Protein AF-A0A8S1AMQ8-F1 (afdb_monomer)

Foldseek 3Di:
DPPVVVCLPPVPDPQVVVCLVCLVVVHADAREDEQFLDDLVSVLVVLVVCVVSVHAHYEYDHDDDDDVVRGPDNDLLSVLLSSCVNPPNRHAYEYEDEQPDDPVSLVSVVSSVVSPHQEYEYQEDQAPVSVVVSVVSCVVVVNPHYYHYDYDDPVCVVVCPPPVNVVSPPPPPDPDDDRPGPPDDD

Radius of gyration: 18.35 Å; Cα contacts (8 Å, |Δi|>4): 242; chains: 1; bounding box: 41×37×54 Å

Sequence (186 aa):
MTKVTELIKDMNVNSLRIARTLAKKGKHVILHISCELMKSNYLKELLGVLQGNKIYNLFLILGENYDSNTSEFESTSQLIKFIKKQTGSYFCIGVAGFPGCSEEKLVHLKEKIESGADYILTQAFFEKNTYKAFADQCERLNIKVPIIPGKIASTIFSTLESERCRFLINSSEKFVGTPEIVTGNV

Mean predicted aligned error: 9.1 Å

Nearest PDB structures (foldseek):
  8eac-assembly1_B  TM=8.586E-01  e=2.342E-10  Thermus thermophilus HB8
  7th5-assembly1_B  TM=8.928E-01  e=1.786E-09  Thermus thermophilus HB8
  6pey-assembly4_A  TM=8.586E-01  e=9.188E-08  Escherichia coli
  6nn5-assembly1_A  TM=6.950E-01  e=1.701E-02  Homo sapiens
  3qfe-assembly1_A  TM=6.196E-01  e=2.123E-01  Coccidioides immitis RS

Secondary structure (DSSP, 8-state):
--HHHHHTTT---HHHHHHHHHHHTT---EEEEESTT--HHHHHHHHHHHHHTT--EEEEE--S---TTT-S-SSHHHHHHHHHHHHTTSSEEEEEE-TT--HHHHHHHHHHHHTT--EEEEPP-S-HHHHHHHHHHHHHTT--S-EEPP---GGGHHHHTSGGGGGGS--SS---S------S--

pLDDT: mean 82.09, std 20.18, range [34.47, 98.62]

Organism: Arctia plantaginis (NCBI:txid874455)

InterPro domains:
  IPR003171 Methylenetetrahydrofolate reductase-like, catalytic domain [PF02219] (15-153)
  IPR029041 FAD-linked oxidoreductase-like [SSF51730] (11-152)

Solvent-accessible surface area (backbone atoms only — not comparable to full-atom values): 10941 Å² total; per-residue (Å²): 130,70,72,70,64,61,63,66,74,69,69,84,42,69,70,55,55,51,46,50,53,40,30,75,71,74,40,91,50,72,48,77,44,53,27,42,66,31,42,69,69,60,49,53,55,50,51,52,51,32,56,78,51,74,50,40,36,36,33,48,40,53,62,90,65,82,46,78,92,52,16,78,3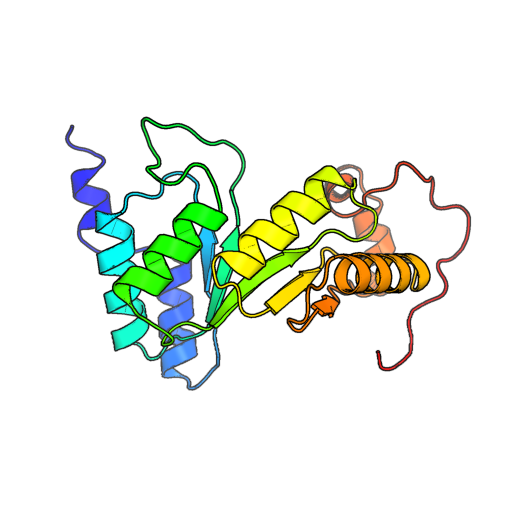0,89,40,50,36,55,46,39,38,49,51,39,72,75,52,53,81,65,58,47,30,29,33,75,37,59,59,80,59,55,71,68,57,50,51,56,44,47,50,28,41,77,36,62,41,55,31,31,40,30,53,53,65,71,55,70,64,43,52,51,53,37,51,55,51,36,48,76,72,68,51,81,56,55,76,45,81,33,74,70,68,75,90,49,45,80,64,42,71,38,84,89,32,44,87,66,48,93,57,96,58,78,87,80,68,85,73,69,73,84,86,64,92,126

Structure (mmCIF, N/CA/C/O backbone):
data_AF-A0A8S1AMQ8-F1
#
_entry.id   AF-A0A8S1AMQ8-F1
#
loop_
_atom_site.group_PDB
_atom_site.id
_atom_site.type_symbol
_atom_site.label_atom_id
_atom_site.label_alt_id
_atom_site.label_comp_id
_atom_site.label_asym_id
_atom_site.label_entity_id
_atom_site.label_seq_id
_atom_site.pdbx_PDB_ins_code
_atom_site.Cartn_x
_atom_site.Cartn_y
_atom_site.Cartn_z
_atom_site.occupancy
_atom_site.B_iso_or_equiv
_atom_site.auth_seq_id
_atom_site.auth_comp_id
_atom_site.auth_asym_id
_atom_site.auth_atom_id
_atom_site.pdbx_PDB_model_num
ATOM 1 N N . MET A 1 1 ? 1.265 23.416 21.725 1.00 41.25 1 MET A N 1
ATOM 2 C CA . MET A 1 1 ? 0.661 22.076 21.922 1.00 41.25 1 MET A CA 1
ATOM 3 C C . MET A 1 1 ? -0.840 22.003 21.606 1.00 41.25 1 MET A C 1
ATOM 5 O O . MET A 1 1 ? -1.387 20.918 21.677 1.00 41.25 1 MET A O 1
ATOM 9 N N . THR A 1 2 ? -1.507 23.093 21.199 1.00 36.78 2 THR A N 1
ATOM 10 C CA . THR A 1 2 ? -2.985 23.150 21.135 1.00 36.78 2 THR A CA 1
ATOM 11 C C . THR A 1 2 ? -3.599 22.837 19.758 1.00 36.78 2 THR A C 1
ATOM 13 O O . THR A 1 2 ? -4.737 22.401 19.696 1.00 36.78 2 THR A O 1
ATOM 16 N N . LYS A 1 3 ? -2.856 22.985 18.646 1.00 36.81 3 LYS A N 1
ATOM 17 C CA . LYS A 1 3 ? -3.399 22.755 17.285 1.00 36.81 3 LYS A CA 1
ATOM 18 C C . LYS A 1 3 ? -3.476 21.280 16.860 1.00 36.81 3 LYS A C 1
ATOM 20 O O . LYS A 1 3 ? -4.331 20.921 16.063 1.00 36.81 3 LYS A O 1
ATOM 25 N N . VAL A 1 4 ? -2.595 20.420 17.378 1.00 39.81 4 VAL A N 1
ATOM 26 C CA . VAL A 1 4 ? -2.545 18.992 16.993 1.00 39.81 4 VAL A CA 1
ATOM 27 C C . VAL A 1 4 ? -3.692 18.205 17.635 1.00 39.81 4 VAL A C 1
ATOM 29 O O . VAL A 1 4 ? -4.254 17.307 17.020 1.00 39.81 4 VAL A O 1
ATOM 32 N N . THR A 1 5 ? -4.093 18.582 18.848 1.00 38.28 5 THR A N 1
ATOM 33 C CA . THR A 1 5 ? -5.15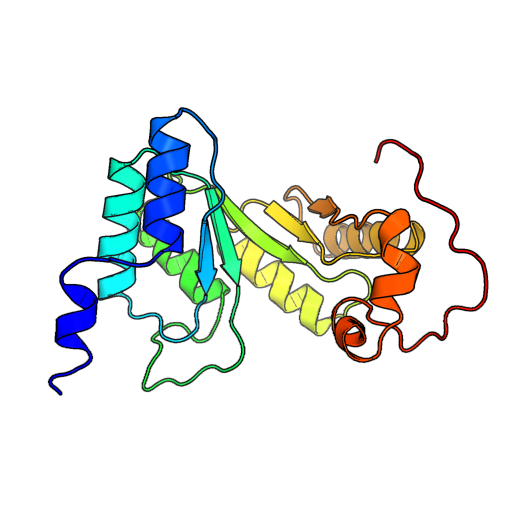2 17.920 19.620 1.00 38.28 5 THR A CA 1
ATOM 34 C C . THR A 1 5 ? -6.566 18.210 19.103 1.00 38.28 5 THR A C 1
ATOM 36 O O . THR A 1 5 ? -7.456 17.392 19.316 1.00 38.28 5 THR A O 1
ATOM 39 N N . GLU A 1 6 ? -6.792 19.320 18.392 1.00 39.06 6 GLU A N 1
ATOM 40 C CA . GLU A 1 6 ? -8.092 19.625 17.766 1.00 39.06 6 GLU A CA 1
ATOM 41 C C . GLU A 1 6 ? -8.317 18.872 16.444 1.00 39.06 6 GLU A C 1
ATOM 43 O O . GLU A 1 6 ? -9.444 18.488 16.146 1.00 39.06 6 GLU A O 1
ATOM 48 N N . LEU A 1 7 ? -7.255 18.561 15.691 1.00 41.25 7 LEU A N 1
ATOM 49 C CA . LEU A 1 7 ? -7.327 17.772 14.447 1.00 41.25 7 LEU A CA 1
ATOM 50 C C . LEU A 1 7 ? -7.785 16.321 14.671 1.00 41.25 7 LEU A C 1
ATOM 52 O O . LEU A 1 7 ? -8.383 15.708 13.786 1.00 41.25 7 LEU A O 1
ATOM 56 N N . ILE A 1 8 ? -7.518 15.780 15.861 1.00 47.91 8 ILE A N 1
ATOM 57 C CA . ILE A 1 8 ? -7.838 14.395 16.230 1.00 47.91 8 ILE A CA 1
ATOM 58 C C . ILE A 1 8 ? -9.341 14.227 16.514 1.00 47.91 8 ILE A C 1
ATOM 60 O O . ILE A 1 8 ? -9.878 13.139 16.335 1.00 47.91 8 ILE A O 1
ATOM 64 N N . LYS A 1 9 ? -10.066 15.296 16.875 1.00 49.62 9 LYS A N 1
ATOM 65 C CA . LYS A 1 9 ? -11.405 15.158 17.468 1.00 49.62 9 LYS A CA 1
ATOM 66 C C . LYS A 1 9 ? -12.540 14.726 16.535 1.00 49.62 9 LYS A C 1
ATOM 68 O O . LYS A 1 9 ? -13.528 14.245 17.067 1.00 49.62 9 LYS A O 1
ATOM 73 N N . ASP A 1 10 ? -12.407 14.802 15.207 1.00 53.09 10 ASP A N 1
ATOM 74 C CA . ASP A 1 10 ? -13.513 14.396 14.312 1.00 53.09 10 ASP A CA 1
ATOM 75 C C . ASP A 1 10 ? -13.129 13.536 13.097 1.00 53.09 10 ASP A C 1
ATOM 77 O O . ASP A 1 10 ? -14.014 13.134 12.333 1.00 53.09 10 ASP A O 1
ATOM 81 N N . MET A 1 11 ? -11.839 13.235 12.867 1.00 71.62 11 MET A N 1
ATOM 82 C CA . MET A 1 11 ? -11.386 12.577 11.622 1.00 71.62 11 MET A CA 1
ATOM 83 C C . MET A 1 11 ? -12.076 13.177 10.372 1.00 71.62 11 MET A C 1
ATOM 85 O O . MET A 1 11 ? -12.478 12.473 9.442 1.00 71.62 11 MET A O 1
ATOM 89 N N . ASN A 1 12 ? -12.282 14.497 10.362 1.00 71.88 12 ASN A N 1
ATOM 90 C CA . ASN A 1 12 ? -13.115 15.176 9.372 1.00 71.88 12 ASN A CA 1
ATOM 91 C C . ASN A 1 12 ? -12.300 15.561 8.132 1.00 71.88 12 ASN A C 1
ATOM 93 O O . ASN A 1 12 ? -12.158 16.730 7.781 1.00 71.88 12 ASN A O 1
ATOM 97 N N . VAL A 1 13 ? -11.721 14.554 7.480 1.00 85.31 13 VAL A N 1
ATOM 98 C CA . VAL A 1 13 ? -10.949 14.728 6.248 1.00 85.31 13 VAL A CA 1
ATOM 99 C C . VAL A 1 13 ? -11.846 14.426 5.051 1.00 85.31 13 VAL A C 1
ATOM 101 O O . VAL A 1 13 ? -12.571 13.426 5.035 1.00 85.31 13 VAL A O 1
ATOM 104 N N . ASN A 1 14 ? -11.784 15.269 4.016 1.00 89.19 14 ASN A N 1
ATOM 105 C CA . ASN A 1 14 ? -12.607 15.127 2.809 1.00 89.19 14 ASN A CA 1
ATOM 106 C C . ASN A 1 14 ? -12.511 13.728 2.185 1.00 89.19 14 ASN A C 1
ATOM 108 O O . ASN A 1 14 ?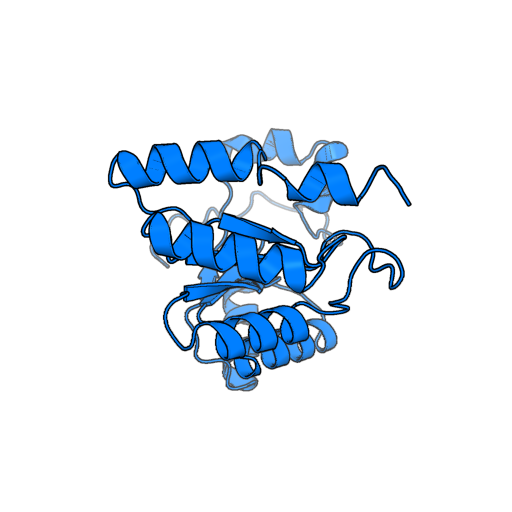 -13.541 13.136 1.862 1.00 89.19 14 ASN A O 1
ATOM 112 N N . SER A 1 15 ? -11.302 13.172 2.086 1.00 90.81 15 SER A N 1
ATOM 113 C CA . SER A 1 15 ? -11.063 11.832 1.541 1.00 90.81 15 SER A CA 1
ATOM 114 C C . SER A 1 15 ? -11.824 10.750 2.311 1.00 90.81 15 SER A C 1
ATOM 116 O O . SER A 1 15 ? -12.471 9.897 1.706 1.00 90.81 15 SER A O 1
ATOM 118 N N . LEU A 1 16 ? -11.838 10.827 3.646 1.00 92.06 16 LEU A N 1
ATOM 119 C CA . LEU A 1 16 ? -12.560 9.876 4.490 1.00 92.06 16 LEU A CA 1
ATOM 120 C C . LEU A 1 16 ? -14.080 10.055 4.381 1.00 92.06 16 LEU A C 1
ATOM 122 O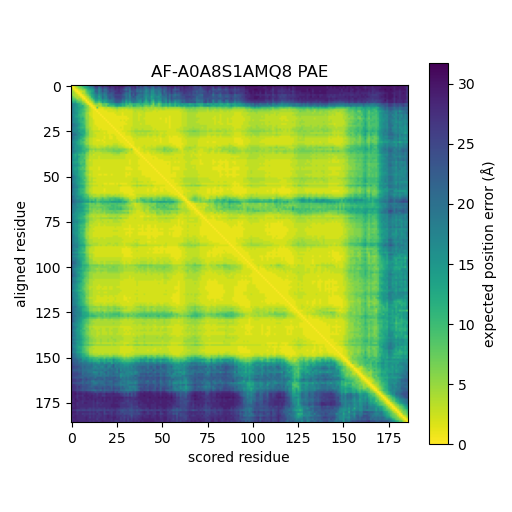 O . LEU A 1 16 ? -14.818 9.071 4.325 1.00 92.06 16 LEU A O 1
ATOM 126 N N . ARG A 1 17 ? -14.566 11.299 4.293 1.00 92.62 17 ARG A N 1
ATOM 127 C CA . ARG A 1 17 ? -15.992 11.595 4.072 1.00 92.62 17 ARG A CA 1
ATOM 128 C C . ARG A 1 17 ? -16.493 11.016 2.746 1.00 92.62 17 ARG A C 1
ATOM 130 O O . ARG A 1 17 ? -17.564 10.401 2.708 1.00 92.62 17 ARG A O 1
ATOM 137 N N . ILE A 1 18 ? -15.717 11.175 1.676 1.00 94.38 18 ILE A N 1
ATOM 138 C CA . ILE A 1 18 ? -16.030 10.612 0.357 1.00 94.38 18 ILE A CA 1
ATOM 139 C C . ILE A 1 18 ? -15.992 9.083 0.420 1.00 94.38 18 ILE A C 1
ATOM 141 O O . ILE A 1 18 ? -16.959 8.441 0.010 1.00 94.38 18 ILE A O 1
ATOM 145 N N . ALA A 1 19 ? -14.943 8.501 1.009 1.00 94.56 19 ALA A N 1
ATOM 146 C CA . ALA A 1 19 ? -14.810 7.054 1.162 1.00 94.56 19 ALA A CA 1
ATOM 147 C C . ALA A 1 19 ? -16.007 6.437 1.902 1.00 94.56 19 ALA A C 1
ATOM 149 O O . ALA A 1 19 ? -16.616 5.490 1.409 1.00 94.56 19 ALA A O 1
ATOM 150 N N . ARG A 1 20 ? -16.423 7.028 3.030 1.00 93.50 20 ARG A N 1
ATOM 151 C CA . ARG A 1 20 ? -17.619 6.606 3.781 1.00 93.50 20 ARG A CA 1
ATOM 152 C C . ARG A 1 20 ? -18.890 6.698 2.937 1.00 93.50 20 ARG A C 1
ATOM 154 O O . ARG A 1 20 ? -19.729 5.804 2.982 1.00 93.50 20 ARG A O 1
ATOM 161 N N . THR A 1 21 ? -19.044 7.769 2.161 1.00 94.69 21 THR A N 1
ATOM 162 C CA . THR A 1 21 ? -20.221 7.966 1.299 1.00 94.69 21 THR A CA 1
ATOM 163 C C . THR A 1 21 ? -20.295 6.906 0.201 1.00 94.69 21 THR A C 1
ATOM 165 O O . THR A 1 21 ? -21.364 6.355 -0.051 1.00 94.69 21 THR A O 1
ATOM 168 N N . LEU A 1 22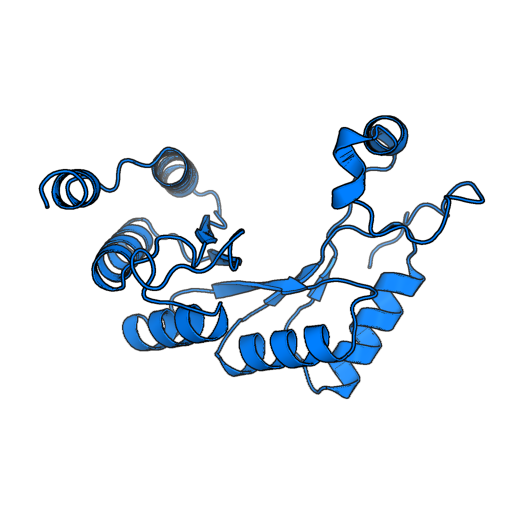 ? -19.166 6.594 -0.436 1.00 96.00 22 LEU A N 1
ATOM 169 C CA . LEU A 1 22 ? -19.078 5.559 -1.467 1.00 96.00 22 LEU A CA 1
ATOM 170 C C . LEU A 1 22 ? -19.307 4.159 -0.882 1.00 96.00 22 LEU A C 1
ATOM 172 O O . LEU A 1 22 ? -20.094 3.395 -1.441 1.00 96.00 22 LEU A O 1
ATOM 176 N N . ALA A 1 23 ? -18.716 3.860 0.276 1.00 95.06 23 ALA A N 1
ATOM 177 C CA . ALA A 1 23 ? -18.918 2.595 0.981 1.00 95.06 23 ALA A CA 1
ATOM 178 C C . ALA A 1 23 ? -20.391 2.385 1.375 1.00 95.06 23 ALA A C 1
ATOM 180 O O . ALA A 1 23 ? -20.952 1.320 1.122 1.00 95.06 23 ALA A O 1
ATOM 181 N N . LYS A 1 24 ? -21.072 3.423 1.888 1.00 94.62 24 LYS A N 1
ATOM 182 C CA . LYS A 1 24 ? -22.522 3.388 2.178 1.00 94.62 24 LYS A CA 1
ATOM 183 C C . LYS A 1 24 ? -23.381 3.120 0.939 1.00 94.62 24 LYS A C 1
ATOM 185 O O . LYS A 1 24 ? -24.459 2.552 1.062 1.00 94.62 24 LYS A O 1
ATOM 190 N N . LYS A 1 25 ? -22.905 3.504 -0.248 1.00 96.62 25 LYS A N 1
ATOM 191 C CA . LYS A 1 25 ? -23.539 3.203 -1.543 1.00 96.62 25 LYS A CA 1
ATOM 192 C C . LYS A 1 25 ? -23.151 1.823 -2.100 1.00 96.62 25 LYS A C 1
ATOM 194 O O . LYS A 1 25 ? -23.417 1.550 -3.268 1.00 96.62 25 LYS A O 1
ATOM 199 N N . GLY A 1 26 ? -22.490 0.978 -1.307 1.00 94.06 26 GLY A N 1
ATOM 200 C CA . GLY A 1 26 ? -22.062 -0.363 -1.706 1.00 94.06 26 GLY A CA 1
ATOM 201 C C . GLY A 1 26 ? -20.900 -0.380 -2.702 1.00 94.06 26 GLY A C 1
ATOM 202 O O . GLY A 1 26 ? -20.716 -1.372 -3.401 1.00 94.06 26 GLY A O 1
ATOM 203 N N . LYS A 1 27 ? -20.133 0.712 -2.826 1.00 95.94 27 LYS A N 1
ATOM 204 C CA . LYS A 1 27 ? -18.948 0.758 -3.694 1.00 95.94 27 LYS A CA 1
ATOM 205 C C . LYS A 1 27 ? -17.706 0.325 -2.921 1.00 95.94 27 LYS A C 1
ATOM 207 O O . LYS A 1 27 ? -17.494 0.764 -1.793 1.00 95.94 27 LYS A O 1
ATOM 212 N N . HIS A 1 28 ? -16.856 -0.481 -3.556 1.00 92.75 28 HIS A N 1
ATOM 213 C CA . HIS A 1 28 ? -15.524 -0.767 -3.034 1.00 92.75 28 HIS A CA 1
ATOM 214 C C . HIS A 1 28 ? -14.649 0.481 -3.152 1.00 92.75 28 HIS A C 1
ATOM 216 O O . HIS A 1 28 ? -14.586 1.109 -4.207 1.00 92.75 28 HIS A O 1
ATOM 222 N N . VAL A 1 29 ? -13.986 0.837 -2.055 1.00 95.31 29 VAL A N 1
ATOM 223 C CA . VAL A 1 29 ? -13.103 2.002 -1.976 1.00 95.31 29 VAL A CA 1
ATOM 224 C C . VAL A 1 29 ? -11.705 1.527 -1.628 1.00 95.31 29 VAL A C 1
ATOM 226 O O . VAL A 1 29 ? -11.552 0.687 -0.741 1.00 95.31 29 VAL A O 1
ATOM 229 N N . ILE A 1 30 ? -10.713 2.089 -2.315 1.00 96.62 30 ILE A N 1
ATOM 230 C CA . ILE A 1 30 ? -9.307 2.023 -1.931 1.00 96.62 30 ILE A CA 1
ATOM 231 C C . ILE A 1 30 ? -8.963 3.374 -1.313 1.00 96.62 30 ILE A C 1
ATOM 233 O O . ILE A 1 30 ? -8.978 4.393 -2.004 1.00 96.62 30 ILE A O 1
ATOM 237 N N . LEU A 1 31 ? -8.717 3.407 -0.004 1.00 96.25 31 LEU A N 1
ATOM 238 C CA . LEU A 1 31 ? -8.330 4.644 0.670 1.00 96.25 31 LEU A CA 1
ATOM 239 C C . LEU A 1 31 ? -6.810 4.790 0.654 1.00 96.25 31 LEU A C 1
ATOM 241 O O . LEU A 1 31 ? -6.090 3.919 1.140 1.00 96.25 31 LEU A O 1
ATOM 245 N N . HIS A 1 32 ? -6.332 5.910 0.120 1.00 94.94 32 HIS A N 1
ATOM 246 C CA . HIS A 1 32 ? -4.911 6.230 0.126 1.00 94.94 32 HIS A CA 1
ATOM 247 C C . HIS A 1 32 ? -4.510 6.791 1.493 1.00 94.94 32 HIS A C 1
ATOM 249 O O . HIS A 1 32 ? -5.177 7.691 2.009 1.00 94.94 32 HIS A O 1
ATOM 255 N N . ILE A 1 33 ? -3.430 6.267 2.070 1.00 93.62 33 ILE A N 1
ATOM 256 C CA . ILE A 1 33 ? -2.885 6.708 3.358 1.00 93.62 33 ILE A CA 1
ATOM 257 C C . ILE A 1 33 ? -1.387 6.971 3.187 1.00 93.62 33 ILE A C 1
ATOM 259 O O . ILE A 1 33 ? -0.648 6.107 2.714 1.00 93.62 33 ILE A O 1
ATOM 263 N N . SER A 1 34 ? -0.956 8.172 3.570 1.00 91.31 34 SER A N 1
ATOM 264 C CA . SER A 1 34 ? 0.455 8.562 3.583 1.00 91.31 34 SER A CA 1
ATOM 265 C C . SER A 1 34 ? 1.100 8.244 4.932 1.00 91.31 34 SER A C 1
ATOM 267 O O . SER A 1 34 ? 0.430 8.309 5.964 1.00 91.31 34 SER A O 1
ATOM 269 N N . CYS A 1 35 ? 2.394 7.918 4.932 1.00 88.25 35 CYS A N 1
ATOM 270 C CA . CYS A 1 35 ? 3.194 7.834 6.159 1.00 88.25 35 CYS A CA 1
ATOM 271 C C . CYS A 1 35 ? 3.512 9.234 6.706 1.00 88.25 35 CYS A C 1
ATOM 273 O O . CYS A 1 35 ? 3.729 9.406 7.902 1.00 88.25 35 CYS A O 1
ATOM 275 N N . GLU A 1 36 ? 3.528 10.242 5.840 1.00 85.81 36 GLU A N 1
ATOM 276 C CA . GLU A 1 36 ? 3.769 11.635 6.195 1.00 85.81 36 GLU A CA 1
ATOM 277 C C . GLU A 1 36 ? 2.715 12.162 7.185 1.00 85.81 36 GLU A C 1
ATOM 279 O O . GLU A 1 36 ? 1.514 11.930 7.028 1.00 85.81 36 GLU A O 1
ATOM 284 N N . LEU A 1 37 ? 3.180 12.851 8.234 1.00 84.56 37 LEU A N 1
ATOM 285 C CA . LEU A 1 37 ? 2.374 13.356 9.360 1.00 84.56 37 LEU A CA 1
ATOM 286 C C . LEU A 1 37 ? 1.562 12.284 10.123 1.00 84.56 37 LEU A C 1
ATOM 288 O O . LEU A 1 37 ? 0.598 12.610 10.822 1.00 84.56 37 LEU A O 1
ATOM 292 N N . MET A 1 38 ? 1.911 10.999 9.997 1.00 89.94 38 MET A N 1
ATOM 293 C CA . MET A 1 38 ? 1.126 9.909 10.574 1.00 89.94 38 MET A CA 1
ATOM 294 C C . MET A 1 38 ? 1.570 9.569 12.002 1.00 89.94 38 MET A C 1
ATOM 296 O O . MET A 1 38 ? 2.672 9.071 12.230 1.00 89.94 38 MET A O 1
ATOM 300 N N . LYS A 1 39 ? 0.672 9.766 12.974 1.00 91.81 39 LYS A N 1
ATOM 301 C CA . LYS A 1 39 ? 0.839 9.299 14.362 1.00 91.81 39 LYS A CA 1
ATOM 302 C C . LYS A 1 39 ? 0.093 7.985 14.588 1.00 91.81 39 LYS A C 1
ATOM 304 O O . LYS A 1 39 ? -1.029 7.811 14.108 1.00 91.81 39 LYS A O 1
ATOM 309 N N . SER A 1 40 ? 0.670 7.076 15.368 1.00 92.94 40 SER A N 1
ATOM 310 C CA . SER A 1 40 ? 0.108 5.747 15.642 1.00 92.94 40 SER A CA 1
ATOM 311 C C . SER A 1 40 ? -1.274 5.794 16.300 1.00 92.94 40 SER A C 1
ATOM 313 O O . SER A 1 40 ? -2.137 4.978 15.976 1.00 92.94 40 SER A O 1
ATOM 315 N N . ASN A 1 41 ? -1.513 6.764 17.185 1.00 92.94 41 ASN A N 1
ATOM 316 C CA . ASN A 1 41 ? -2.800 6.952 17.862 1.00 92.94 41 ASN A CA 1
ATOM 317 C C . ASN A 1 41 ? -3.906 7.310 16.862 1.00 92.94 41 ASN A C 1
ATOM 319 O O . ASN A 1 41 ? -4.944 6.653 16.824 1.00 92.94 41 ASN A O 1
ATOM 323 N N . TYR A 1 42 ? -3.632 8.290 15.997 1.00 91.38 42 TYR A N 1
ATOM 324 C CA . TYR A 1 42 ? -4.546 8.697 14.933 1.00 91.38 42 TYR A CA 1
ATOM 325 C C . TYR A 1 42 ? -4.816 7.544 13.963 1.00 91.38 42 TYR A C 1
ATOM 327 O O . TYR A 1 42 ? -5.961 7.279 13.604 1.00 91.38 42 TYR A O 1
ATOM 335 N N . LEU A 1 43 ? -3.770 6.803 13.582 1.00 94.25 43 LEU A N 1
ATOM 336 C CA . LEU A 1 43 ? -3.914 5.646 12.708 1.00 94.25 43 LEU A CA 1
ATOM 337 C C . LEU A 1 43 ? -4.817 4.571 13.323 1.00 94.25 43 LEU A C 1
ATOM 339 O O . LEU A 1 43 ? -5.666 4.035 12.623 1.00 94.25 43 LEU A O 1
ATOM 343 N N . LYS A 1 44 ? -4.686 4.266 14.619 1.00 95.56 44 LYS A N 1
ATOM 344 C CA . LYS A 1 44 ? -5.569 3.298 15.298 1.00 95.56 44 LYS A CA 1
ATOM 345 C C . LYS A 1 44 ? -7.037 3.716 15.226 1.00 95.56 44 LYS A C 1
ATOM 347 O O . LYS A 1 44 ? -7.883 2.893 14.878 1.00 95.56 44 LYS A O 1
ATOM 352 N N . GLU A 1 45 ? -7.333 4.980 15.516 1.00 93.62 45 GLU A N 1
ATOM 353 C CA . GLU A 1 45 ? -8.696 5.516 15.428 1.00 93.62 45 GLU A CA 1
ATOM 354 C C . GLU A 1 45 ? -9.233 5.459 13.99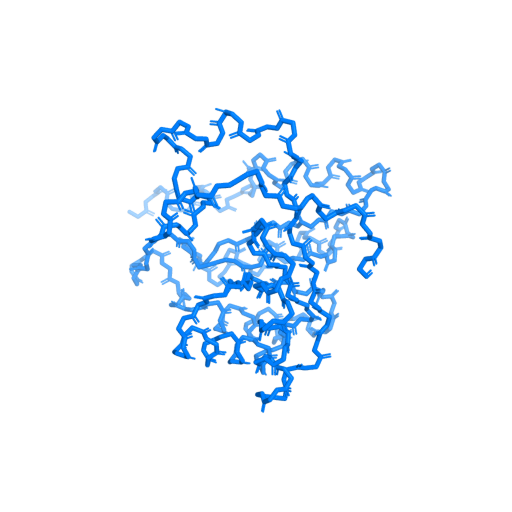2 1.00 93.62 45 GLU A C 1
ATOM 356 O O . GLU A 1 45 ? -10.360 5.007 13.762 1.00 93.62 45 GLU A O 1
ATOM 361 N N . LEU A 1 46 ? -8.398 5.830 13.016 1.00 94.50 46 LEU A N 1
ATOM 362 C CA . LEU A 1 46 ? -8.726 5.745 11.597 1.00 94.50 46 LEU A CA 1
ATOM 363 C C . LEU A 1 46 ? -9.058 4.307 11.186 1.00 94.50 46 LEU A C 1
ATOM 365 O O . LEU A 1 46 ? -10.098 4.079 10.571 1.00 94.50 46 LEU A O 1
ATOM 369 N N . LEU A 1 47 ? -8.226 3.327 11.547 1.00 95.94 47 LEU A N 1
ATOM 370 C CA . LEU A 1 47 ? -8.466 1.916 11.227 1.00 95.94 47 LEU A CA 1
ATOM 371 C C . LEU A 1 47 ? -9.794 1.426 11.822 1.00 95.94 47 LEU A C 1
ATOM 373 O O . LEU A 1 47 ? -10.572 0.790 11.108 1.00 95.94 47 LEU A O 1
ATOM 377 N N . GLY A 1 48 ? -10.102 1.789 13.071 1.00 95.00 48 GLY A N 1
ATOM 378 C CA . GLY A 1 48 ? -11.383 1.460 13.705 1.00 95.00 48 GLY A CA 1
ATOM 379 C C . GLY A 1 48 ? -12.580 2.066 12.966 1.00 95.00 48 GLY A C 1
ATOM 380 O O . GLY A 1 48 ? -13.588 1.397 12.724 1.00 95.00 48 GLY A O 1
ATOM 381 N N . VAL A 1 49 ? -12.452 3.312 12.506 1.00 93.31 49 VAL A N 1
ATOM 382 C CA . VAL A 1 49 ? -13.462 3.950 11.654 1.00 93.31 49 VAL A CA 1
ATOM 383 C C . VAL A 1 49 ? -13.650 3.213 10.331 1.00 93.31 49 VAL A C 1
ATOM 385 O O . VAL A 1 49 ? -14.791 3.032 9.895 1.00 93.31 49 VAL A O 1
ATOM 388 N N . LEU A 1 50 ? -12.566 2.824 9.661 1.00 95.44 50 LEU A N 1
ATOM 389 C CA . LEU A 1 50 ? -12.640 2.129 8.375 1.00 95.44 50 LEU A CA 1
ATOM 390 C C . LEU A 1 50 ? -13.291 0.753 8.534 1.00 95.44 50 LEU A C 1
ATOM 392 O O . LEU A 1 50 ? -14.166 0.403 7.738 1.00 95.44 50 LEU A O 1
ATOM 396 N N . GLN A 1 51 ? -12.958 0.035 9.611 1.00 95.31 51 GLN A N 1
ATOM 397 C CA . GLN A 1 51 ? -13.607 -1.220 9.988 1.00 95.31 51 GLN A CA 1
ATOM 398 C C . GLN A 1 51 ? -15.115 -1.036 10.196 1.00 95.31 51 GLN A C 1
ATOM 400 O O . GLN A 1 51 ? -15.918 -1.718 9.555 1.00 95.31 51 GLN A O 1
ATOM 405 N N . GLY A 1 52 ? -15.518 -0.043 10.995 1.00 93.88 52 GLY A N 1
ATOM 406 C CA . GLY A 1 52 ? -16.932 0.268 11.239 1.00 93.88 52 GLY A CA 1
ATOM 407 C C . GLY A 1 52 ? -17.716 0.678 9.983 1.00 93.88 52 GLY A C 1
ATOM 408 O O . GLY A 1 52 ? -18.935 0.528 9.938 1.00 93.88 52 GLY A O 1
ATOM 409 N N . ASN A 1 53 ? -17.030 1.158 8.940 1.00 93.50 53 ASN A N 1
ATOM 410 C CA . ASN A 1 53 ? -17.632 1.530 7.656 1.00 93.50 53 ASN A CA 1
ATOM 411 C C . ASN A 1 53 ? -17.452 0.466 6.561 1.00 93.50 53 ASN A C 1
ATOM 413 O O . ASN A 1 53 ? -17.782 0.747 5.409 1.00 93.50 53 ASN A O 1
ATOM 417 N N . LYS A 1 54 ? -16.961 -0.740 6.893 1.00 95.50 54 LYS A N 1
ATOM 418 C CA . LYS A 1 54 ? -16.745 -1.834 5.927 1.00 95.50 54 LYS A CA 1
ATOM 419 C C . LYS A 1 54 ? -15.848 -1.417 4.751 1.00 95.50 54 LYS A C 1
ATOM 421 O O . LYS A 1 54 ? -16.102 -1.755 3.598 1.00 95.50 54 LYS A O 1
ATOM 426 N N . ILE A 1 55 ? -14.806 -0.639 5.041 1.00 96.44 55 ILE A N 1
ATOM 427 C CA . ILE A 1 55 ? -13.756 -0.292 4.079 1.00 96.44 55 ILE A CA 1
ATOM 428 C C . ILE A 1 55 ? -12.571 -1.209 4.360 1.00 96.44 55 ILE A C 1
ATOM 430 O O . ILE A 1 55 ? -12.057 -1.215 5.474 1.00 96.44 55 ILE A O 1
ATOM 434 N N . TYR A 1 56 ? -12.157 -1.980 3.354 1.00 96.00 56 TYR A N 1
ATOM 435 C CA . TYR A 1 56 ? -11.155 -3.043 3.506 1.00 96.00 56 TYR A CA 1
ATOM 436 C C . TYR A 1 56 ? -9.873 -2.786 2.713 1.00 96.00 56 TYR A C 1
ATOM 438 O O . TYR A 1 56 ? -8.850 -3.388 3.015 1.00 96.00 56 TYR A O 1
ATOM 446 N N . ASN A 1 57 ? -9.906 -1.916 1.698 1.00 97.94 57 ASN A N 1
ATOM 447 C CA . ASN A 1 57 ? -8.767 -1.730 0.804 1.00 97.94 57 ASN A CA 1
ATOM 448 C C . ASN A 1 57 ? -8.031 -0.433 1.129 1.00 97.94 57 ASN A C 1
ATOM 450 O O . ASN A 1 57 ? -8.624 0.651 1.136 1.00 97.94 57 ASN A O 1
ATOM 454 N N . LEU A 1 58 ? -6.731 -0.557 1.359 1.00 97.94 58 LEU A N 1
ATOM 455 C CA . LEU A 1 58 ? -5.820 0.549 1.608 1.00 97.94 58 LEU A CA 1
ATOM 456 C C . LEU A 1 58 ? -4.787 0.617 0.487 1.00 97.94 58 LEU A C 1
ATOM 458 O O . LEU A 1 58 ? -4.403 -0.408 -0.076 1.00 97.94 58 LEU A O 1
ATOM 462 N N . PHE A 1 59 ? -4.312 1.820 0.199 1.00 97.75 59 PHE A N 1
ATOM 463 C CA . PHE A 1 59 ? -3.140 2.035 -0.639 1.00 97.75 59 PHE A CA 1
ATOM 464 C C . PHE A 1 59 ? -2.154 2.921 0.110 1.00 97.75 59 PHE A C 1
ATOM 466 O O . PHE A 1 59 ? -2.460 4.075 0.417 1.00 97.75 59 PHE A O 1
ATOM 473 N N . LEU A 1 60 ? -1.000 2.364 0.467 1.00 96.88 60 LEU A N 1
ATOM 474 C CA . LEU A 1 60 ? -0.045 3.036 1.338 1.00 96.88 60 LEU A CA 1
ATOM 475 C C . LEU A 1 60 ? 1.083 3.656 0.523 1.00 96.88 60 LEU A C 1
ATOM 477 O O . LEU A 1 60 ? 1.725 2.996 -0.299 1.00 96.88 60 LEU A O 1
ATOM 481 N N . ILE A 1 61 ? 1.342 4.930 0.793 1.00 92.56 61 ILE A N 1
ATOM 482 C CA . ILE A 1 61 ? 2.410 5.712 0.172 1.00 92.56 61 ILE A CA 1
ATOM 483 C C . ILE A 1 61 ? 3.280 6.346 1.255 1.00 92.56 61 ILE A C 1
ATOM 485 O O . ILE A 1 61 ? 2.856 6.495 2.399 1.00 92.56 61 ILE A O 1
ATOM 489 N N . LEU A 1 62 ? 4.520 6.690 0.911 1.00 86.94 62 LEU A N 1
ATOM 490 C CA . LEU A 1 62 ? 5.435 7.329 1.857 1.00 86.94 62 LEU A CA 1
ATOM 491 C C . LEU A 1 62 ? 5.023 8.783 2.146 1.00 86.94 62 LEU A C 1
ATOM 493 O O . LEU A 1 62 ? 4.957 9.169 3.307 1.00 86.94 62 LEU A O 1
ATOM 497 N N . GLY A 1 63 ? 4.680 9.535 1.099 1.00 82.62 63 GLY A N 1
ATOM 498 C CA . GLY A 1 63 ? 4.560 10.995 1.146 1.00 82.62 63 GLY A CA 1
ATOM 499 C C . GLY A 1 63 ? 5.792 11.659 0.537 1.00 82.62 63 GLY A C 1
ATOM 500 O O . GLY A 1 63 ? 6.583 10.976 -0.121 1.00 82.62 63 GLY A O 1
ATOM 501 N N . GLU A 1 64 ? 5.932 12.969 0.720 1.00 75.56 64 GLU A N 1
ATOM 502 C CA . GLU A 1 64 ? 7.056 13.726 0.157 1.00 75.56 64 GLU A CA 1
ATOM 503 C C . GLU A 1 64 ? 8.280 13.685 1.069 1.00 75.56 64 GLU A C 1
ATOM 505 O O . GLU A 1 64 ? 9.360 13.308 0.616 1.00 75.56 64 GLU A O 1
ATOM 510 N N . ASN A 1 65 ? 8.115 14.023 2.352 1.00 75.31 65 ASN A N 1
ATOM 511 C CA . ASN A 1 65 ? 9.224 14.085 3.301 1.00 75.31 65 ASN A CA 1
ATOM 512 C C . ASN A 1 65 ? 8.874 13.412 4.632 1.00 75.31 65 ASN A C 1
ATOM 514 O O . ASN A 1 65 ? 7.801 13.620 5.198 1.00 75.31 65 ASN A O 1
ATOM 518 N N . TYR A 1 66 ? 9.810 12.622 5.160 1.00 81.38 66 TYR A N 1
ATOM 519 C CA . TYR A 1 66 ? 9.723 12.132 6.530 1.00 81.38 66 TYR A CA 1
ATOM 520 C C . TYR A 1 66 ? 10.278 13.180 7.497 1.00 81.38 66 TYR A C 1
ATOM 522 O O . TYR A 1 66 ? 11.402 13.653 7.347 1.00 81.38 66 TYR A O 1
ATOM 530 N N . ASP A 1 67 ? 9.489 13.497 8.518 1.00 83.38 67 ASP A N 1
ATOM 531 C CA . ASP A 1 67 ? 9.904 14.290 9.667 1.00 83.38 67 ASP A CA 1
ATOM 532 C C . ASP A 1 67 ? 9.475 13.556 10.941 1.00 83.38 67 ASP A C 1
ATOM 534 O O . ASP A 1 67 ? 8.287 13.332 11.186 1.00 83.38 67 ASP A O 1
ATOM 538 N N . SER A 1 68 ? 10.454 13.184 11.765 1.00 85.19 68 SER A N 1
ATOM 539 C CA . SER A 1 68 ? 10.248 12.424 13.002 1.00 85.19 68 SER A CA 1
ATOM 540 C C . SER A 1 68 ? 9.444 13.191 14.057 1.00 85.19 68 SER A C 1
ATOM 542 O O . SER A 1 68 ? 8.829 12.590 14.942 1.00 85.19 68 SER A O 1
ATOM 544 N N . ASN A 1 69 ? 9.375 14.522 13.961 1.00 84.62 69 ASN A N 1
ATOM 545 C CA . ASN A 1 69 ? 8.543 15.321 14.859 1.00 84.62 69 ASN A CA 1
ATOM 546 C C . ASN A 1 69 ? 7.056 15.127 14.554 1.00 84.62 69 ASN A C 1
ATOM 548 O O . ASN A 1 69 ? 6.208 15.141 15.455 1.00 84.62 69 ASN A O 1
ATOM 552 N N . THR A 1 70 ? 6.721 14.899 13.287 1.00 81.81 70 THR A N 1
ATOM 553 C CA . THR A 1 70 ? 5.343 14.892 12.795 1.00 81.81 70 THR A CA 1
ATOM 554 C C . THR A 1 70 ? 4.839 13.501 12.427 1.00 81.81 70 THR A C 1
ATOM 556 O O . THR A 1 70 ? 3.645 13.250 12.582 1.00 81.81 70 THR A O 1
ATOM 559 N N . SER A 1 71 ? 5.717 12.562 12.079 1.00 87.75 71 SER A N 1
ATOM 560 C CA . SER A 1 71 ? 5.380 11.164 11.797 1.00 87.75 71 SER A CA 1
ATOM 561 C C . SER A 1 71 ? 6.123 10.189 12.710 1.00 87.75 71 SER A C 1
ATOM 563 O O . SER A 1 71 ? 7.256 10.428 13.107 1.00 87.75 71 SER A O 1
ATOM 565 N N . GLU A 1 72 ? 5.461 9.088 13.058 1.00 92.69 72 GLU A N 1
ATOM 566 C CA . GLU A 1 72 ? 6.054 7.942 13.768 1.00 92.69 72 GLU A CA 1
ATOM 567 C C . GLU A 1 72 ? 6.426 6.791 12.820 1.00 92.69 72 GLU A C 1
ATOM 569 O O . GLU A 1 72 ? 6.895 5.747 13.271 1.00 92.69 72 GLU A O 1
ATOM 574 N N . PHE A 1 73 ? 6.197 6.961 11.516 1.00 93.19 73 PHE A N 1
ATOM 575 C CA . PHE A 1 73 ? 6.454 5.950 10.497 1.00 93.19 73 PHE A CA 1
ATOM 576 C C . PHE A 1 73 ? 7.406 6.515 9.442 1.00 93.19 73 PHE A C 1
ATOM 578 O O . PHE A 1 73 ? 6.998 7.274 8.565 1.00 93.19 73 PHE A O 1
ATOM 585 N N . GLU A 1 74 ?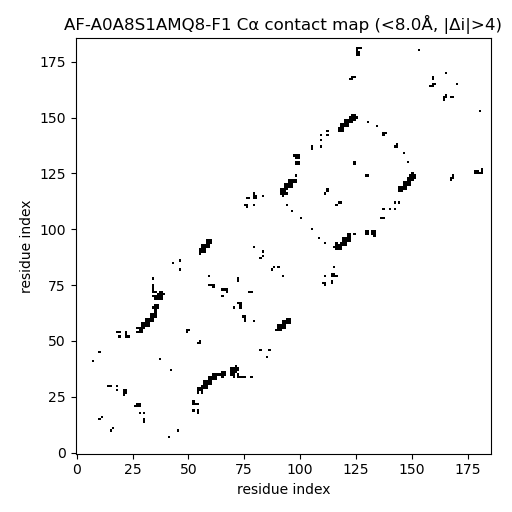 8.672 6.114 9.519 1.00 91.31 74 GLU A N 1
ATOM 586 C CA . GLU A 1 74 ? 9.731 6.510 8.579 1.00 91.31 74 GLU A CA 1
ATOM 587 C C . GLU A 1 74 ? 9.586 5.825 7.220 1.00 91.31 74 GLU A C 1
ATOM 589 O O . GLU A 1 74 ? 10.015 6.345 6.194 1.00 91.31 74 GLU A O 1
ATOM 594 N N . SER A 1 75 ? 8.956 4.651 7.193 1.00 93.00 75 SER A N 1
ATOM 595 C CA . SER A 1 75 ? 8.765 3.890 5.966 1.00 93.00 75 SER A CA 1
ATOM 596 C C . SER A 1 75 ? 7.376 3.279 5.865 1.00 93.00 75 SER A C 1
ATOM 598 O O . SER A 1 75 ? 6.723 2.944 6.858 1.00 93.00 75 SER A O 1
ATOM 600 N N . THR A 1 76 ? 6.948 3.035 4.625 1.00 94.56 76 THR A N 1
ATOM 601 C CA . THR A 1 76 ? 5.709 2.297 4.351 1.00 94.56 76 THR A CA 1
ATOM 602 C C . THR A 1 76 ? 5.744 0.898 4.973 1.00 94.56 76 THR A C 1
ATOM 604 O O . THR A 1 76 ? 4.725 0.432 5.466 1.00 94.56 76 THR A O 1
ATOM 607 N N . SER A 1 77 ? 6.912 0.250 5.035 1.00 96.75 77 SER A N 1
ATOM 608 C CA . SER A 1 77 ? 7.097 -1.056 5.682 1.00 96.75 77 SER A CA 1
ATOM 609 C C . SER A 1 77 ? 6.739 -1.023 7.175 1.00 96.75 77 SER A C 1
ATOM 611 O O . SER A 1 77 ? 6.044 -1.917 7.662 1.00 96.75 77 SER A O 1
ATOM 613 N N . GLN A 1 78 ? 7.141 0.027 7.905 1.00 96.38 78 GLN A N 1
ATOM 614 C CA . GLN A 1 78 ? 6.754 0.213 9.312 1.00 96.38 78 GLN A CA 1
ATOM 615 C C . GLN A 1 78 ? 5.239 0.415 9.459 1.00 96.38 78 GLN A C 1
ATOM 617 O O . GLN A 1 78 ? 4.618 -0.196 10.334 1.00 96.38 78 GLN A O 1
ATOM 622 N N . LEU A 1 79 ? 4.638 1.215 8.574 1.00 96.75 79 LEU A N 1
ATOM 623 C CA . LEU A 1 79 ? 3.196 1.462 8.562 1.00 96.75 79 LEU A CA 1
ATOM 624 C C . LEU A 1 79 ? 2.395 0.170 8.310 1.00 96.75 79 LEU A C 1
ATOM 626 O O . LEU A 1 79 ? 1.442 -0.116 9.036 1.00 96.75 79 LEU A O 1
ATOM 630 N N . ILE A 1 80 ? 2.813 -0.649 7.337 1.00 98.25 80 ILE A N 1
ATOM 631 C CA . ILE A 1 80 ? 2.190 -1.948 7.028 1.00 98.25 80 ILE A CA 1
ATOM 632 C C . ILE A 1 80 ? 2.247 -2.867 8.251 1.00 98.25 80 ILE A C 1
ATOM 634 O O . ILE A 1 80 ? 1.209 -3.378 8.681 1.00 98.25 80 ILE A O 1
ATOM 638 N N . LYS A 1 81 ? 3.436 -3.039 8.849 1.00 98.12 81 LYS A N 1
ATOM 639 C CA . LYS A 1 81 ? 3.626 -3.888 10.040 1.00 98.12 81 LYS A CA 1
ATOM 640 C C . LYS A 1 81 ? 2.717 -3.452 11.181 1.00 98.12 81 LYS A C 1
ATOM 642 O O . LYS A 1 81 ? 2.115 -4.293 11.848 1.00 98.12 81 LYS A O 1
ATOM 647 N N . PHE A 1 82 ? 2.586 -2.145 11.395 1.00 97.94 82 PHE A N 1
ATOM 648 C CA . PHE A 1 82 ? 1.696 -1.612 12.415 1.00 97.94 82 PHE A CA 1
ATOM 649 C C . PHE A 1 82 ? 0.229 -1.948 12.129 1.00 97.94 82 PHE A C 1
ATOM 651 O O . PHE A 1 82 ? -0.446 -2.476 13.012 1.00 97.94 82 PHE A O 1
ATOM 658 N N . ILE A 1 83 ? -0.256 -1.711 10.906 1.00 98.06 83 ILE A N 1
ATOM 659 C CA . ILE A 1 83 ? -1.644 -2.014 10.520 1.00 98.06 83 ILE A CA 1
ATOM 660 C C . ILE A 1 83 ? -1.934 -3.510 10.688 1.00 98.06 83 ILE A C 1
ATOM 662 O O . ILE A 1 83 ? -2.909 -3.866 11.356 1.00 98.06 83 ILE A O 1
ATOM 666 N N . LYS A 1 84 ? -1.074 -4.390 10.158 1.00 97.81 84 LYS A N 1
ATOM 667 C CA . LYS A 1 84 ? -1.238 -5.848 10.284 1.00 97.81 84 LYS A CA 1
ATOM 668 C C . LYS A 1 84 ? -1.187 -6.300 11.748 1.00 97.81 84 LYS A C 1
ATOM 670 O O . LYS A 1 84 ? -2.001 -7.124 12.151 1.00 97.81 84 LYS A O 1
ATOM 675 N N . LYS A 1 85 ? -0.326 -5.707 12.587 1.00 97.88 85 LYS A N 1
ATOM 676 C CA . LYS A 1 85 ? -0.297 -5.984 14.037 1.00 97.88 85 LYS A CA 1
ATOM 677 C C . LYS A 1 85 ? -1.596 -5.582 14.742 1.00 97.88 85 LYS A C 1
ATOM 679 O O . LYS A 1 85 ? -2.020 -6.279 15.656 1.00 97.88 85 LYS A O 1
ATOM 684 N N . GLN A 1 86 ? -2.205 -4.458 14.363 1.00 96.94 86 GLN A N 1
ATOM 685 C CA . GLN A 1 86 ? -3.439 -3.975 14.995 1.00 96.94 86 GLN A CA 1
ATOM 686 C C . GLN A 1 86 ? -4.694 -4.709 14.506 1.00 96.94 86 GLN A C 1
ATOM 688 O O . GLN A 1 86 ? -5.663 -4.816 15.251 1.00 96.94 86 GLN A O 1
ATOM 693 N N . THR A 1 87 ? -4.709 -5.173 13.254 1.00 97.38 87 THR A N 1
ATOM 694 C CA . THR A 1 87 ? -5.962 -5.545 12.564 1.00 97.38 87 THR A CA 1
ATOM 695 C C . THR A 1 87 ? -5.924 -6.907 11.873 1.00 97.38 87 THR A C 1
ATOM 697 O O . THR A 1 87 ? -6.919 -7.328 11.280 1.00 97.38 87 THR A O 1
ATOM 700 N N . GLY A 1 88 ? -4.798 -7.619 11.958 1.00 96.75 88 GLY A N 1
ATOM 701 C CA . GLY A 1 88 ? -4.603 -8.912 11.314 1.00 96.75 88 GLY A CA 1
ATOM 702 C C . GLY A 1 88 ? -4.739 -8.814 9.796 1.00 96.75 88 GLY A C 1
ATOM 703 O O . GLY A 1 88 ? -4.148 -7.945 9.154 1.00 96.75 88 GLY A O 1
ATOM 704 N N . SER A 1 89 ? -5.535 -9.712 9.220 1.00 95.50 89 SER A N 1
ATOM 705 C CA . SER A 1 89 ? -5.799 -9.802 7.781 1.00 95.50 89 SER A CA 1
ATOM 706 C C . SER A 1 89 ? -7.003 -8.978 7.311 1.00 95.50 89 SER A C 1
ATOM 708 O O . SER A 1 89 ? -7.406 -9.112 6.160 1.00 95.50 89 SER A O 1
ATOM 710 N N . TYR A 1 90 ? -7.592 -8.130 8.167 1.00 97.69 90 TYR A N 1
ATOM 711 C CA . TYR A 1 90 ? -8.805 -7.383 7.812 1.00 97.69 90 TYR A CA 1
ATOM 712 C C . TYR A 1 90 ? -8.607 -6.465 6.596 1.00 97.69 90 TYR A C 1
ATOM 714 O O . TYR A 1 90 ? -9.488 -6.375 5.739 1.00 97.69 90 TYR A O 1
ATOM 722 N N . PHE A 1 91 ? -7.469 -5.765 6.530 1.00 98.25 91 PHE A N 1
ATOM 723 C CA . PHE A 1 91 ? -7.163 -4.855 5.429 1.00 98.25 91 PHE A CA 1
ATOM 724 C C . PHE A 1 91 ? -6.344 -5.539 4.332 1.00 98.25 91 PHE A C 1
ATOM 726 O O . PHE A 1 91 ? -5.303 -6.143 4.611 1.00 98.25 91 PHE A O 1
ATOM 733 N N . CYS A 1 92 ? -6.794 -5.346 3.090 1.00 98.25 92 CYS A N 1
ATOM 734 C CA . CYS A 1 92 ? -6.040 -5.586 1.865 1.00 98.25 92 CYS A CA 1
ATOM 735 C C . CYS A 1 92 ? -5.210 -4.336 1.542 1.00 98.25 92 CYS A C 1
ATOM 737 O O 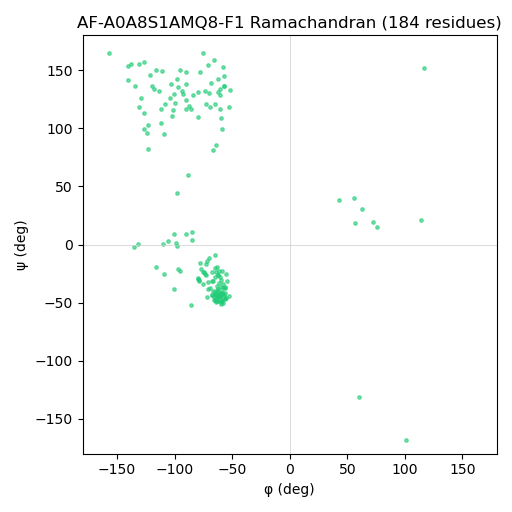. CYS A 1 92 ? -5.758 -3.251 1.323 1.00 98.25 92 CYS A O 1
ATOM 739 N N . ILE A 1 93 ? -3.888 -4.471 1.558 1.00 98.62 93 ILE A N 1
ATOM 740 C CA . ILE A 1 93 ? -2.937 -3.363 1.521 1.00 98.62 93 ILE A CA 1
ATOM 741 C C . ILE A 1 93 ? -2.185 -3.356 0.193 1.00 98.62 93 ILE A C 1
ATOM 743 O O . ILE A 1 93 ? -1.411 -4.261 -0.099 1.00 98.62 93 ILE A O 1
ATOM 747 N N . GLY A 1 94 ? -2.363 -2.296 -0.587 1.00 98.25 94 GLY A N 1
ATOM 748 C CA . GLY A 1 94 ? -1.591 -2.042 -1.797 1.00 98.25 94 GLY A CA 1
ATOM 749 C C . GLY A 1 94 ? -0.407 -1.120 -1.557 1.00 98.25 94 GLY A C 1
ATOM 750 O O . GLY A 1 94 ? -0.478 -0.216 -0.721 1.00 98.25 94 GLY A O 1
ATOM 751 N N . VAL A 1 95 ? 0.652 -1.303 -2.342 1.00 97.81 95 VAL A N 1
ATOM 752 C CA . VAL A 1 95 ? 1.812 -0.400 -2.387 1.00 97.81 95 VAL A CA 1
ATOM 753 C C . VAL A 1 95 ? 2.176 -0.016 -3.817 1.00 97.81 95 VAL A C 1
ATOM 755 O O . VAL A 1 95 ? 1.881 -0.739 -4.768 1.00 97.81 95 VAL A O 1
ATOM 758 N N . ALA A 1 96 ? 2.831 1.133 -3.975 1.00 94.62 96 ALA A N 1
ATOM 759 C CA . ALA A 1 96 ? 3.302 1.594 -5.276 1.00 94.62 96 ALA A CA 1
ATOM 760 C C . ALA A 1 96 ? 4.522 0.792 -5.765 1.00 94.62 96 ALA A C 1
ATOM 762 O O . ALA A 1 96 ? 5.501 0.629 -5.030 1.00 94.62 96 ALA A O 1
ATOM 763 N N . GLY A 1 97 ? 4.474 0.356 -7.024 1.00 94.25 97 GLY A N 1
ATOM 764 C CA . GLY A 1 97 ? 5.607 -0.176 -7.784 1.00 94.25 97 GLY A CA 1
ATOM 765 C C . GLY A 1 97 ? 6.002 0.777 -8.911 1.00 94.25 97 GLY A C 1
ATOM 766 O O . GLY A 1 97 ? 5.159 1.482 -9.456 1.00 94.25 97 GLY A O 1
ATOM 767 N N . PHE A 1 98 ? 7.277 0.809 -9.285 1.00 92.62 98 PHE A N 1
ATOM 768 C CA . PHE A 1 98 ? 7.783 1.739 -10.297 1.00 92.62 98 PHE A CA 1
ATOM 769 C C . PHE A 1 98 ? 8.517 0.955 -11.386 1.00 92.62 98 PHE A C 1
ATOM 771 O O . PHE A 1 98 ? 9.668 0.583 -11.173 1.00 92.62 98 PHE A O 1
ATOM 778 N N . PRO A 1 99 ? 7.882 0.679 -12.535 1.00 92.00 99 PRO A N 1
ATOM 779 C CA . PRO A 1 99 ? 8.565 0.052 -13.657 1.00 92.00 99 PRO A CA 1
ATOM 780 C C . PRO A 1 99 ? 9.788 0.879 -14.088 1.00 92.00 99 PRO A C 1
ATOM 782 O O . PRO A 1 99 ? 9.718 2.107 -14.126 1.00 92.00 99 PRO A O 1
ATOM 785 N N . GLY A 1 100 ? 10.916 0.216 -14.364 1.00 87.00 100 GLY A N 1
ATOM 786 C CA . GLY A 1 100 ? 12.185 0.882 -14.702 1.00 87.00 100 GLY A CA 1
ATOM 787 C C . GLY A 1 100 ? 12.935 1.506 -13.515 1.00 87.00 100 GLY A C 1
ATOM 788 O O . GLY A 1 100 ? 13.812 2.343 -13.715 1.00 87.00 100 GLY A O 1
ATOM 789 N N . CYS A 1 101 ? 12.590 1.153 -12.272 1.00 88.12 101 CYS A N 1
ATOM 790 C CA . CYS A 1 101 ? 13.307 1.640 -11.097 1.00 88.12 101 CYS A CA 1
ATOM 791 C C . CYS A 1 101 ? 14.672 0.956 -10.893 1.00 88.12 101 CYS A C 1
ATOM 793 O O . CYS A 1 101 ? 14.967 -0.085 -11.477 1.00 88.12 101 CYS A O 1
ATOM 795 N N . SER A 1 102 ? 15.509 1.560 -10.043 1.00 92.06 102 SER A N 1
ATOM 796 C CA . SER A 1 102 ? 16.778 0.969 -9.615 1.00 92.06 102 SER A CA 1
ATOM 797 C C . SER A 1 102 ? 16.564 -0.299 -8.784 1.00 92.06 102 SER A C 1
ATOM 799 O O . SER A 1 102 ? 15.521 -0.476 -8.149 1.00 92.06 102 SER A O 1
ATOM 801 N N . GLU A 1 103 ? 17.589 -1.152 -8.715 1.00 90.88 103 GLU A N 1
ATOM 802 C CA . GLU A 1 103 ? 17.570 -2.358 -7.874 1.00 90.88 103 GLU A CA 1
ATOM 803 C C . GLU A 1 103 ? 17.292 -2.039 -6.400 1.00 90.88 103 GLU A C 1
ATOM 805 O O . GLU A 1 103 ? 16.511 -2.732 -5.756 1.00 90.88 103 GLU A O 1
ATOM 810 N N . GLU A 1 104 ? 17.828 -0.932 -5.883 1.00 92.62 104 GLU A N 1
ATOM 811 C CA . GLU A 1 104 ? 17.548 -0.453 -4.524 1.00 92.62 104 GLU A CA 1
ATOM 812 C C . GLU A 1 104 ? 16.043 -0.232 -4.284 1.00 92.62 104 GLU A C 1
ATOM 814 O O . GLU A 1 104 ? 15.483 -0.660 -3.273 1.00 92.62 104 GLU A O 1
ATOM 819 N N . LYS A 1 105 ? 15.337 0.374 -5.248 1.00 92.19 105 LYS A N 1
ATOM 820 C CA . LYS A 1 105 ? 13.883 0.571 -5.150 1.00 92.19 105 LYS A CA 1
ATOM 821 C C . LYS A 1 105 ? 13.120 -0.754 -5.205 1.00 92.19 105 LYS A C 1
ATOM 823 O O . LYS A 1 105 ? 12.066 -0.854 -4.573 1.00 92.19 105 LYS A O 1
ATOM 828 N N . LEU A 1 106 ? 13.628 -1.759 -5.922 1.00 94.69 106 LEU A N 1
ATOM 829 C CA . LEU A 1 106 ? 13.059 -3.110 -5.924 1.00 94.69 106 LEU A CA 1
ATOM 830 C C . LEU A 1 106 ? 13.267 -3.825 -4.584 1.00 94.69 106 LEU A C 1
ATOM 832 O O . LEU A 1 106 ? 12.353 -4.504 -4.118 1.00 94.69 106 LEU A O 1
ATOM 836 N N . VAL A 1 107 ? 14.418 -3.638 -3.933 1.00 94.81 107 VAL A N 1
ATOM 837 C CA . VAL A 1 107 ? 14.671 -4.166 -2.581 1.00 94.81 107 VAL A CA 1
ATOM 838 C C . VAL A 1 107 ? 13.686 -3.557 -1.583 1.00 94.81 107 VAL A C 1
ATOM 840 O O . VAL A 1 107 ? 12.979 -4.294 -0.899 1.00 94.81 107 VAL A O 1
ATOM 843 N N . HIS A 1 108 ? 13.514 -2.233 -1.582 1.00 94.62 108 HIS A N 1
ATOM 844 C CA . HIS A 1 108 ? 12.507 -1.586 -0.731 1.00 94.62 108 HIS A CA 1
ATOM 845 C C . HIS A 1 108 ? 11.072 -2.025 -1.058 1.00 94.62 108 HIS A C 1
ATOM 847 O O . HIS A 1 108 ? 10.215 -2.084 -0.175 1.00 94.62 108 HIS A O 1
ATOM 853 N N . LEU A 1 109 ? 10.766 -2.322 -2.325 1.00 96.81 109 LEU A N 1
ATOM 854 C CA . LEU A 1 109 ? 9.473 -2.891 -2.697 1.00 96.81 109 LEU A CA 1
ATOM 855 C C . LEU A 1 109 ? 9.291 -4.280 -2.077 1.00 96.81 109 LEU A C 1
ATOM 857 O O . LEU A 1 109 ? 8.251 -4.532 -1.472 1.00 96.81 109 LEU A O 1
ATOM 861 N N . LYS A 1 110 ? 10.305 -5.147 -2.168 1.00 97.50 110 LYS A N 1
ATOM 862 C CA . LYS A 1 110 ? 10.300 -6.473 -1.540 1.00 97.50 110 LYS A CA 1
ATOM 863 C C . LYS A 1 110 ? 10.061 -6.381 -0.034 1.00 97.50 110 LYS A C 1
ATOM 865 O O . LYS A 1 110 ? 9.183 -7.074 0.470 1.00 97.50 110 LYS A O 1
ATOM 870 N N . GLU A 1 111 ? 10.742 -5.475 0.661 1.00 97.12 111 GLU A N 1
ATOM 871 C CA . GLU A 1 111 ? 10.548 -5.262 2.102 1.00 97.12 111 GLU A CA 1
ATOM 872 C C . GLU A 1 111 ? 9.103 -4.890 2.463 1.00 97.12 111 GLU A C 1
ATOM 874 O O . GLU A 1 111 ? 8.578 -5.324 3.493 1.00 97.12 111 GLU A O 1
ATOM 879 N N . LYS A 1 112 ? 8.426 -4.097 1.621 1.00 97.62 112 LYS A N 1
ATOM 880 C CA . LYS A 1 112 ? 7.004 -3.762 1.814 1.00 97.62 112 LYS A CA 1
ATOM 881 C C . LYS A 1 112 ? 6.116 -4.995 1.657 1.00 97.62 112 LYS A C 1
ATOM 883 O O . LYS A 1 112 ? 5.177 -5.165 2.434 1.00 97.62 112 LYS A O 1
ATOM 888 N N . ILE A 1 113 ? 6.418 -5.861 0.690 1.00 98.12 113 ILE A N 1
ATOM 889 C CA . ILE A 1 113 ? 5.691 -7.122 0.497 1.00 98.12 113 ILE A CA 1
ATOM 890 C C . ILE A 1 113 ? 5.905 -8.053 1.691 1.00 98.12 113 ILE A C 1
ATOM 892 O O . ILE A 1 113 ? 4.934 -8.528 2.272 1.00 98.12 113 ILE A O 1
ATOM 896 N N . GLU A 1 114 ? 7.147 -8.232 2.135 1.00 97.88 114 GLU A N 1
ATOM 897 C CA . GLU A 1 114 ? 7.485 -9.038 3.318 1.00 97.88 114 GLU A CA 1
ATOM 898 C C . GLU A 1 114 ? 6.880 -8.475 4.612 1.00 97.88 114 GLU A C 1
ATOM 900 O O . GLU A 1 114 ? 6.586 -9.214 5.550 1.00 97.88 114 GLU A O 1
ATOM 905 N N . SER A 1 115 ? 6.632 -7.165 4.659 1.00 98.00 115 SER A N 1
ATOM 906 C CA . SER A 1 115 ? 5.918 -6.515 5.761 1.00 98.00 115 SER A CA 1
ATOM 907 C C . SER A 1 115 ? 4.417 -6.825 5.780 1.00 98.00 115 SER A C 1
ATOM 909 O O . SER A 1 115 ? 3.770 -6.571 6.797 1.00 98.00 115 SER A O 1
ATOM 911 N N . GLY A 1 116 ? 3.869 -7.372 4.690 1.00 97.69 116 GLY A N 1
ATOM 912 C CA . GLY A 1 116 ? 2.475 -7.796 4.570 1.00 97.69 116 GLY A CA 1
ATOM 913 C C . GLY A 1 116 ? 1.639 -6.999 3.567 1.00 97.69 116 GLY A C 1
ATOM 914 O O . GLY A 1 116 ? 0.421 -6.969 3.714 1.00 97.69 116 GLY A O 1
ATOM 915 N N . ALA A 1 117 ? 2.236 -6.311 2.590 1.00 98.12 117 ALA A N 1
ATOM 916 C CA . ALA A 1 117 ? 1.449 -5.768 1.482 1.00 98.12 117 ALA A CA 1
ATOM 917 C C . ALA A 1 117 ? 0.902 -6.904 0.599 1.00 98.12 117 ALA A C 1
ATOM 919 O O . ALA A 1 117 ? 1.598 -7.874 0.315 1.00 98.12 117 ALA A O 1
ATOM 920 N N . ASP A 1 118 ? -0.347 -6.763 0.166 1.00 98.44 118 ASP A N 1
ATOM 921 C CA . ASP A 1 118 ? -1.130 -7.796 -0.512 1.00 98.44 118 ASP A CA 1
ATOM 922 C C . ASP A 1 118 ? -1.111 -7.650 -2.044 1.00 98.44 118 ASP A C 1
ATOM 924 O O . ASP A 1 118 ? -1.374 -8.619 -2.750 1.00 98.44 118 ASP A O 1
ATOM 928 N N . TYR A 1 119 ? -0.808 -6.459 -2.575 1.00 98.31 119 TYR A N 1
ATOM 929 C CA . TYR A 1 119 ? -0.666 -6.219 -4.016 1.00 98.31 119 TYR A CA 1
ATOM 930 C C . TYR A 1 119 ? 0.207 -4.998 -4.329 1.00 98.31 119 TYR A C 1
ATOM 932 O O . TYR A 1 119 ? 0.461 -4.136 -3.482 1.00 98.31 119 TYR A O 1
ATOM 940 N N . ILE A 1 120 ? 0.640 -4.909 -5.585 1.00 97.94 120 ILE A N 1
ATOM 941 C CA . ILE A 1 120 ? 1.402 -3.787 -6.132 1.00 97.94 120 ILE A CA 1
ATOM 942 C C . ILE A 1 120 ? 0.540 -3.074 -7.171 1.00 97.94 120 ILE A C 1
ATOM 944 O O . ILE A 1 120 ? -0.018 -3.720 -8.051 1.00 97.94 120 ILE A O 1
ATOM 948 N N . LEU A 1 121 ? 0.456 -1.747 -7.102 1.00 95.94 121 LEU A N 1
ATOM 949 C CA . LEU A 1 121 ? -0.072 -0.912 -8.184 1.00 95.94 121 LEU A CA 1
ATOM 950 C C . LEU A 1 121 ? 1.094 -0.164 -8.822 1.00 95.94 121 LEU A C 1
ATOM 952 O O . LEU A 1 121 ? 1.813 0.560 -8.129 1.00 95.94 121 LEU A O 1
ATOM 956 N N . THR A 1 122 ? 1.314 -0.348 -10.121 1.00 93.75 122 THR A N 1
ATOM 957 C CA . THR A 1 122 ? 2.439 0.311 -10.786 1.00 93.75 122 THR A CA 1
ATOM 958 C C . THR A 1 122 ? 2.135 1.774 -11.083 1.00 93.75 122 THR A C 1
ATOM 960 O O . THR A 1 122 ? 1.004 2.131 -11.415 1.00 93.75 122 THR A O 1
ATOM 963 N N . GLN A 1 123 ? 3.170 2.610 -11.060 1.00 88.38 123 GLN A N 1
ATOM 964 C CA . GLN A 1 123 ? 3.141 3.882 -11.766 1.00 88.38 123 GLN A CA 1
ATOM 965 C C . GLN A 1 123 ? 2.881 3.637 -13.258 1.00 88.38 123 GLN A C 1
ATOM 967 O O . GLN A 1 123 ? 3.198 2.564 -13.789 1.00 88.38 123 GLN A O 1
ATOM 972 N N . ALA A 1 124 ? 2.278 4.625 -13.915 1.00 85.56 124 ALA A N 1
ATOM 973 C CA . ALA A 1 124 ? 2.012 4.571 -15.342 1.00 85.56 124 ALA A CA 1
ATOM 974 C C . ALA A 1 124 ? 3.285 4.356 -16.172 1.00 85.56 124 ALA A C 1
ATOM 976 O O . ALA A 1 124 ? 4.355 4.864 -15.842 1.00 85.56 124 ALA A O 1
ATOM 977 N N . PHE A 1 125 ? 3.142 3.611 -17.265 1.00 80.94 125 PHE A N 1
ATOM 978 C CA . PHE A 1 125 ? 4.196 3.333 -18.238 1.00 80.94 125 PHE A CA 1
ATOM 979 C C . PHE A 1 125 ? 3.611 3.362 -19.655 1.00 80.94 125 PHE A C 1
ATOM 981 O O . PHE A 1 125 ? 2.418 3.113 -19.842 1.00 80.94 125 PHE A O 1
ATOM 988 N N . PHE A 1 126 ? 4.449 3.662 -20.649 1.00 75.56 126 PHE A N 1
ATOM 989 C CA . PHE A 1 126 ? 4.035 3.715 -22.058 1.00 75.56 126 PHE A CA 1
ATOM 990 C C . PHE A 1 126 ? 4.433 2.459 -22.825 1.00 75.56 126 PHE A C 1
ATOM 992 O O . PHE A 1 126 ? 3.653 1.959 -23.630 1.00 75.56 126 PHE A O 1
ATOM 999 N N . GLU A 1 127 ? 5.610 1.909 -22.536 1.00 78.94 127 GLU A N 1
ATOM 1000 C CA . GLU A 1 127 ? 6.113 0.735 -23.235 1.00 78.94 127 GLU A CA 1
ATOM 1001 C C . GLU A 1 127 ? 5.745 -0.556 -22.506 1.00 78.94 127 GLU A C 1
ATOM 1003 O O . GLU A 1 127 ? 6.008 -0.741 -21.314 1.00 78.94 127 GLU A O 1
ATOM 1008 N N . LYS A 1 128 ? 5.181 -1.512 -23.249 1.00 79.94 128 LYS A N 1
ATOM 1009 C CA . LYS A 1 128 ? 4.835 -2.841 -22.725 1.00 79.94 128 LYS A CA 1
ATOM 1010 C C . LYS A 1 128 ? 6.046 -3.561 -22.119 1.00 79.94 128 LYS A C 1
ATOM 1012 O O . LYS A 1 128 ? 5.912 -4.259 -21.112 1.00 79.94 128 LYS A O 1
ATOM 1017 N N . ASN A 1 129 ? 7.219 -3.384 -22.728 1.00 87.75 129 ASN A N 1
ATOM 1018 C CA . ASN A 1 129 ? 8.452 -4.038 -22.300 1.00 87.75 129 ASN A CA 1
ATOM 1019 C C . ASN A 1 129 ? 8.912 -3.552 -20.919 1.00 87.75 129 ASN A C 1
ATOM 1021 O O . ASN A 1 129 ? 9.420 -4.364 -20.150 1.00 87.75 129 ASN A O 1
ATOM 1025 N N . THR A 1 130 ? 8.647 -2.292 -20.550 1.00 87.88 130 THR A N 1
ATOM 1026 C CA . THR A 1 130 ? 8.970 -1.756 -19.218 1.00 87.88 130 THR A CA 1
ATOM 1027 C C . THR A 1 130 ? 8.217 -2.498 -18.115 1.00 87.88 130 THR A C 1
ATOM 1029 O O . THR A 1 130 ? 8.807 -2.869 -17.101 1.00 87.88 130 THR A O 1
ATOM 1032 N N . TYR A 1 131 ? 6.921 -2.768 -18.312 1.00 89.56 131 TYR A N 1
ATOM 1033 C CA . TYR A 1 131 ? 6.135 -3.542 -17.346 1.00 89.56 131 TYR A CA 1
ATOM 1034 C C . TYR A 1 131 ? 6.590 -4.995 -17.274 1.00 89.56 131 TYR A C 1
ATOM 1036 O O . TYR A 1 131 ? 6.747 -5.527 -16.177 1.00 89.56 131 TYR A O 1
ATOM 1044 N N . LYS A 1 132 ? 6.841 -5.629 -18.426 1.00 91.81 132 LYS A N 1
ATOM 1045 C CA . LYS A 1 132 ? 7.316 -7.015 -18.459 1.00 91.81 132 LYS A CA 1
ATOM 1046 C C . LYS A 1 132 ? 8.650 -7.162 -17.722 1.00 91.81 132 LYS A C 1
ATOM 1048 O O . LYS A 1 132 ? 8.761 -8.006 -16.844 1.00 91.81 132 LYS A O 1
ATOM 1053 N N . ALA A 1 133 ? 9.618 -6.289 -18.004 1.00 93.88 133 ALA A N 1
ATOM 1054 C CA . ALA A 1 133 ? 10.909 -6.294 -17.323 1.00 93.88 133 ALA A CA 1
ATOM 1055 C C . ALA A 1 133 ? 10.761 -6.106 -15.803 1.00 93.88 133 ALA A C 1
ATOM 1057 O O . ALA A 1 133 ? 11.417 -6.804 -15.030 1.00 93.88 133 ALA A O 1
ATOM 1058 N N . PHE A 1 134 ? 9.864 -5.214 -15.370 1.00 94.94 134 PHE A N 1
ATOM 1059 C CA . PHE A 1 134 ? 9.555 -5.013 -13.955 1.00 94.94 134 PHE A CA 1
ATOM 1060 C C . PHE A 1 134 ? 8.922 -6.252 -13.302 1.00 94.94 134 PHE A C 1
ATOM 1062 O O . PHE A 1 134 ? 9.305 -6.622 -12.192 1.00 94.94 134 PHE A O 1
ATOM 1069 N N . ALA A 1 135 ? 7.989 -6.923 -13.983 1.00 94.75 135 ALA A N 1
ATOM 1070 C CA . ALA A 1 135 ? 7.396 -8.170 -13.505 1.00 94.75 135 ALA A CA 1
ATOM 1071 C C . ALA A 1 135 ? 8.452 -9.284 -13.382 1.00 94.75 135 ALA A C 1
ATOM 1073 O O . ALA A 1 135 ? 8.534 -9.924 -12.334 1.00 94.75 135 ALA A O 1
ATOM 1074 N N . ASP A 1 136 ? 9.330 -9.436 -14.380 1.00 95.75 136 ASP A N 1
ATOM 1075 C CA . ASP A 1 136 ? 10.432 -10.411 -14.368 1.00 95.75 136 ASP A CA 1
ATOM 1076 C C . ASP A 1 136 ? 11.447 -10.113 -13.243 1.00 95.75 136 ASP A C 1
ATOM 1078 O O . ASP A 1 136 ? 12.027 -11.012 -12.629 1.00 95.75 136 ASP A O 1
ATOM 1082 N N . GLN A 1 137 ? 11.704 -8.833 -12.950 1.00 96.56 137 GLN A N 1
ATOM 1083 C CA . GLN A 1 137 ? 12.519 -8.414 -11.804 1.00 96.56 137 GLN A CA 1
ATOM 1084 C C . GLN A 1 137 ? 11.848 -8.759 -10.467 1.00 96.56 137 GLN A C 1
ATOM 1086 O O . GLN A 1 137 ? 12.505 -9.304 -9.580 1.00 96.56 137 GLN A O 1
ATOM 1091 N N . CYS A 1 138 ? 10.546 -8.490 -10.328 1.00 96.56 138 CYS A N 1
ATOM 1092 C CA . CYS A 1 138 ? 9.781 -8.851 -9.134 1.00 96.56 138 CYS A CA 1
ATOM 1093 C C . CYS A 1 138 ? 9.790 -10.368 -8.907 1.00 96.56 138 CYS A C 1
ATOM 1095 O O . CYS A 1 138 ? 10.045 -10.828 -7.791 1.00 96.56 138 CYS A O 1
ATOM 1097 N N . GLU A 1 139 ? 9.587 -11.151 -9.967 1.00 95.69 139 GLU A N 1
ATOM 1098 C CA . GLU A 1 139 ? 9.611 -12.608 -9.896 1.00 95.69 139 GLU A CA 1
ATOM 1099 C C . GLU A 1 139 ? 10.972 -13.143 -9.433 1.00 95.69 139 GLU A C 1
ATOM 1101 O O . GLU A 1 139 ? 11.015 -13.987 -8.533 1.00 95.69 139 GLU A O 1
ATOM 1106 N N . ARG A 1 140 ? 12.080 -12.612 -9.969 1.00 96.19 140 ARG A N 1
ATOM 1107 C CA . ARG A 1 140 ? 13.447 -12.974 -9.542 1.00 96.19 140 ARG A CA 1
ATOM 1108 C C . ARG A 1 140 ? 13.712 -12.693 -8.064 1.00 96.19 140 ARG A C 1
ATOM 1110 O O . ARG A 1 140 ? 14.473 -13.415 -7.429 1.00 96.19 140 ARG A O 1
ATOM 1117 N N . LEU A 1 141 ? 13.060 -11.679 -7.501 1.00 95.81 141 LEU A N 1
ATOM 1118 C CA . LEU A 1 141 ? 13.144 -11.332 -6.080 1.00 95.81 141 LEU A CA 1
ATOM 1119 C C . LEU A 1 141 ? 12.170 -12.122 -5.193 1.00 95.81 141 LEU A C 1
ATOM 1121 O O . LEU A 1 141 ? 12.139 -11.900 -3.977 1.00 95.81 141 LEU A O 1
ATOM 1125 N N . ASN A 1 142 ? 11.430 -13.067 -5.778 1.00 95.81 142 ASN A N 1
ATOM 1126 C CA . ASN A 1 142 ? 10.378 -13.862 -5.150 1.00 95.81 142 ASN A CA 1
ATOM 1127 C C . ASN A 1 142 ? 9.185 -13.028 -4.647 1.00 95.81 142 ASN A C 1
ATOM 1129 O O . ASN A 1 142 ? 8.515 -13.394 -3.682 1.00 95.81 142 ASN A O 1
ATOM 1133 N N . ILE A 1 143 ? 8.896 -11.906 -5.308 1.00 97.19 143 ILE A N 1
ATOM 1134 C CA . ILE A 1 143 ? 7.672 -11.137 -5.083 1.00 97.19 143 ILE A CA 1
ATOM 1135 C C . ILE A 1 143 ? 6.540 -11.834 -5.847 1.00 97.19 143 ILE A C 1
ATOM 1137 O O . ILE A 1 143 ? 6.525 -11.841 -7.075 1.00 97.19 143 ILE A O 1
ATOM 1141 N N . LYS A 1 144 ? 5.608 -12.451 -5.113 1.00 94.81 144 LYS A N 1
ATOM 1142 C CA . LYS A 1 144 ? 4.518 -13.275 -5.676 1.00 94.81 144 LYS A CA 1
ATOM 1143 C C . LYS A 1 144 ? 3.124 -12.652 -5.559 1.00 94.81 144 LYS A C 1
ATOM 1145 O O . LYS A 1 144 ? 2.145 -13.264 -5.973 1.00 94.81 144 LYS A O 1
ATOM 1150 N N . VAL A 1 145 ? 3.022 -11.450 -4.992 1.00 97.69 145 VAL A N 1
ATOM 1151 C CA . VAL A 1 145 ? 1.747 -10.727 -4.907 1.00 97.69 145 VAL A CA 1
ATOM 1152 C C . VAL A 1 145 ? 1.302 -10.219 -6.287 1.00 97.69 145 VAL A C 1
ATOM 1154 O O . VAL A 1 145 ? 2.157 -9.976 -7.142 1.00 97.69 145 VAL A O 1
ATOM 1157 N N . PRO A 1 146 ? -0.007 -10.012 -6.525 1.00 97.81 146 PRO A N 1
ATOM 1158 C CA . PRO A 1 146 ? -0.498 -9.452 -7.782 1.00 97.81 146 PRO A CA 1
ATOM 1159 C C . PRO A 1 146 ? 0.109 -8.077 -8.099 1.00 97.81 146 PRO A C 1
ATOM 1161 O O . PRO A 1 146 ? 0.164 -7.201 -7.232 1.00 97.81 146 PRO A O 1
ATOM 1164 N N . ILE A 1 147 ? 0.510 -7.870 -9.358 1.00 96.94 147 ILE A N 1
ATOM 1165 C CA . ILE A 1 147 ? 1.041 -6.598 -9.871 1.00 96.94 147 ILE A CA 1
ATOM 1166 C C . ILE A 1 147 ? 0.040 -5.997 -10.860 1.00 96.94 147 ILE A C 1
ATOM 1168 O O . ILE A 1 147 ? -0.066 -6.433 -12.005 1.00 96.94 147 ILE A O 1
ATOM 1172 N N . ILE A 1 148 ? -0.678 -4.967 -10.427 1.00 94.94 148 ILE A N 1
ATOM 1173 C CA . ILE A 1 148 ? -1.704 -4.273 -11.204 1.00 94.94 148 ILE A CA 1
ATOM 1174 C C . ILE A 1 148 ? -1.041 -3.162 -12.036 1.00 94.94 148 ILE A C 1
ATOM 1176 O O . ILE A 1 148 ? -0.452 -2.246 -11.452 1.00 94.94 148 ILE A O 1
ATOM 1180 N N . PRO A 1 149 ? -1.126 -3.194 -13.380 1.00 91.88 149 PRO A N 1
ATOM 1181 C CA . PRO A 1 149 ? -0.535 -2.162 -14.223 1.00 91.88 149 PRO A CA 1
ATOM 1182 C C . PRO A 1 149 ? -1.332 -0.853 -14.150 1.00 91.88 149 PRO A C 1
ATOM 1184 O O . PRO A 1 149 ? -2.503 -0.801 -14.531 1.00 91.88 149 PRO A O 1
ATOM 1187 N N . GLY A 1 150 ? -0.681 0.228 -13.728 1.00 87.25 150 GLY A N 1
ATOM 1188 C CA . GLY A 1 150 ? -1.176 1.585 -13.932 1.00 87.25 150 GLY A CA 1
ATOM 1189 C C . GLY A 1 150 ? -1.105 1.943 -15.415 1.00 87.25 150 GLY A C 1
ATOM 1190 O O . GLY A 1 150 ? -0.027 1.956 -16.003 1.00 87.25 150 GLY A O 1
ATOM 1191 N N . LYS A 1 151 ? -2.249 2.225 -16.038 1.00 79.88 151 LYS A N 1
ATOM 1192 C CA . LYS A 1 151 ? -2.324 2.672 -17.435 1.00 79.88 151 LYS A CA 1
ATOM 1193 C C . LYS A 1 151 ? -2.938 4.063 -17.485 1.00 79.88 151 LYS A C 1
ATOM 1195 O O . LYS A 1 151 ? -3.966 4.303 -16.855 1.00 79.88 151 LYS A O 1
ATOM 1200 N N . ILE A 1 152 ? -2.334 4.959 -18.259 1.00 71.56 152 ILE A N 1
ATOM 1201 C CA . ILE A 1 152 ? -2.943 6.245 -18.608 1.00 71.56 152 ILE A CA 1
ATOM 1202 C C . ILE A 1 152 ? -3.457 6.153 -20.043 1.00 71.56 152 ILE A C 1
ATOM 1204 O O . ILE A 1 152 ? -2.803 5.573 -20.910 1.00 71.56 152 ILE A O 1
ATOM 1208 N N . ALA A 1 153 ? -4.651 6.694 -20.288 1.00 67.06 153 ALA A N 1
ATOM 1209 C CA . ALA A 1 153 ? -5.233 6.724 -21.621 1.00 67.06 153 ALA A CA 1
ATOM 1210 C C . ALA A 1 153 ? -4.359 7.558 -22.571 1.00 67.06 153 ALA A C 1
ATOM 1212 O O . ALA A 1 153 ? -4.012 8.703 -22.270 1.00 67.06 153 ALA A O 1
ATOM 1213 N N . SER A 1 154 ? -4.059 6.999 -23.746 1.00 61.97 154 SER A N 1
ATOM 1214 C CA . SER A 1 154 ? -3.258 7.651 -24.791 1.00 61.97 154 SER A CA 1
ATOM 1215 C C . SER A 1 154 ? -3.860 8.974 -25.273 1.00 61.97 154 SER A C 1
ATOM 1217 O O . SER A 1 154 ? -3.140 9.849 -25.737 1.00 61.97 154 SER A O 1
ATOM 1219 N N . THR A 1 155 ? -5.167 9.177 -25.100 1.00 64.88 155 THR A N 1
ATOM 1220 C CA . THR A 1 155 ? -5.861 10.428 -25.442 1.00 64.88 155 THR A CA 1
ATOM 1221 C C . THR A 1 155 ? -5.389 11.634 -24.629 1.00 64.88 155 THR A C 1
ATOM 1223 O O . THR A 1 155 ? -5.618 12.765 -25.042 1.00 64.88 155 THR A O 1
ATOM 1226 N N . ILE A 1 156 ? -4.741 11.415 -23.481 1.00 64.69 156 ILE A N 1
ATOM 1227 C CA . ILE A 1 156 ? -4.250 12.474 -22.584 1.00 64.69 156 ILE A CA 1
ATOM 1228 C C . ILE A 1 156 ? -2.752 12.741 -22.833 1.00 64.69 156 ILE A C 1
ATOM 1230 O O . ILE A 1 156 ? -2.167 13.627 -22.219 1.00 64.69 156 ILE A O 1
ATOM 1234 N N . PHE A 1 157 ? -2.118 12.012 -23.760 1.00 62.34 157 PHE A N 1
ATOM 1235 C CA . PHE A 1 157 ? -0.672 12.053 -23.993 1.00 62.34 157 PHE A CA 1
ATOM 1236 C C . PHE A 1 157 ? -0.150 13.467 -24.283 1.00 62.34 157 PHE A C 1
ATOM 1238 O O . PHE A 1 157 ? 0.780 13.922 -23.626 1.00 62.34 157 PHE A O 1
ATOM 1245 N N . SER A 1 158 ? -0.830 14.219 -25.152 1.00 60.00 158 SER A N 1
ATOM 1246 C CA . SER A 1 158 ? -0.481 15.615 -25.459 1.00 60.00 158 SER A CA 1
ATOM 1247 C C . SER A 1 158 ? -0.579 16.557 -24.252 1.00 60.00 158 SER A C 1
ATOM 1249 O O . SER A 1 158 ? 0.116 17.565 -24.190 1.00 60.00 158 SER A O 1
ATOM 1251 N N . THR A 1 159 ? -1.414 16.234 -23.258 1.00 60.91 159 THR A N 1
ATOM 1252 C CA . THR A 1 159 ? -1.500 16.995 -21.998 1.00 60.91 159 THR A CA 1
ATOM 1253 C C . THR A 1 159 ? -0.349 16.635 -21.052 1.00 60.91 159 THR A C 1
ATOM 1255 O O . THR A 1 159 ? 0.134 17.491 -20.305 1.00 60.91 159 THR A O 1
ATOM 1258 N N . LEU A 1 160 ? 0.129 15.388 -21.108 1.00 58.75 160 LEU A N 1
ATOM 1259 C CA . LEU A 1 160 ? 1.234 14.899 -20.281 1.00 58.75 160 LEU A CA 1
ATOM 1260 C C . LEU A 1 160 ? 2.613 15.368 -20.765 1.00 58.75 160 LEU A C 1
ATOM 1262 O O . LEU A 1 160 ? 3.541 15.412 -19.962 1.00 58.75 160 LEU A O 1
ATOM 1266 N N . GLU A 1 161 ? 2.744 15.762 -22.034 1.00 56.91 161 GLU A N 1
ATOM 1267 C CA . GLU A 1 161 ? 3.963 16.393 -22.566 1.00 56.91 161 GLU A CA 1
ATOM 1268 C C . GLU A 1 161 ? 4.194 17.817 -22.036 1.00 56.91 161 GLU A C 1
ATOM 1270 O O . GLU A 1 161 ? 5.285 18.370 -22.194 1.00 56.91 161 GLU A O 1
ATOM 1275 N N . SER A 1 162 ? 3.202 18.422 -21.371 1.00 61.06 162 SER A N 1
ATOM 1276 C CA . SER A 1 162 ? 3.411 19.69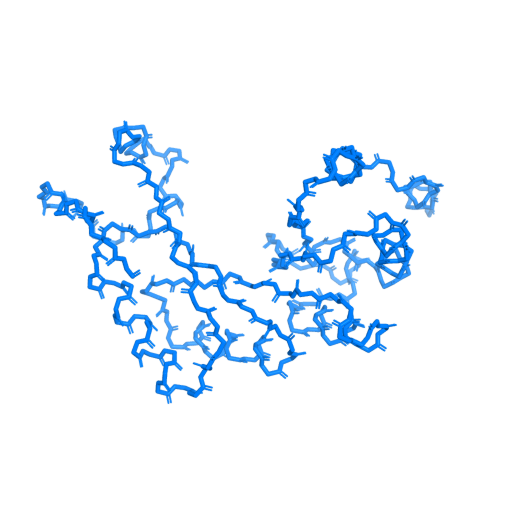8 -20.688 1.00 61.06 162 SER A CA 1
ATOM 1277 C C . SER A 1 162 ? 4.457 19.550 -19.576 1.00 61.06 162 SER A C 1
ATOM 1279 O O . SER A 1 162 ? 4.482 18.552 -18.853 1.00 61.06 162 SER A O 1
ATOM 1281 N N . GLU A 1 163 ? 5.310 20.563 -19.379 1.00 55.34 163 GLU A N 1
ATOM 1282 C CA . GLU A 1 163 ? 6.380 20.508 -18.365 1.00 55.34 163 GLU A CA 1
ATOM 1283 C C . GLU A 1 163 ? 5.868 20.194 -16.950 1.00 55.34 163 GLU A C 1
ATOM 1285 O O . GLU A 1 163 ? 6.589 19.617 -16.138 1.00 55.34 163 GLU A O 1
ATOM 1290 N N . ARG A 1 164 ? 4.596 20.508 -16.674 1.00 53.84 164 ARG A N 1
ATOM 1291 C CA . ARG A 1 164 ? 3.912 20.222 -15.408 1.00 53.84 164 ARG A CA 1
ATOM 1292 C C . ARG A 1 164 ? 3.686 18.734 -15.136 1.00 53.84 164 ARG A C 1
ATOM 1294 O O . ARG A 1 164 ? 3.538 18.361 -13.977 1.00 53.84 164 ARG A O 1
ATOM 1301 N N . CYS A 1 165 ? 3.658 17.889 -16.162 1.00 54.97 165 CYS A N 1
ATOM 1302 C CA . CYS A 1 165 ? 3.335 16.469 -16.035 1.00 54.97 165 CYS A CA 1
ATOM 1303 C C . CYS A 1 165 ? 4.556 15.544 -16.161 1.00 54.97 165 CYS A C 1
ATOM 1305 O O . CYS A 1 165 ? 4.394 14.331 -16.036 1.00 54.97 165 CYS A O 1
ATOM 1307 N N . ARG A 1 166 ? 5.780 16.085 -16.307 1.00 52.62 166 ARG A N 1
ATOM 1308 C CA . ARG A 1 166 ? 7.026 15.293 -16.410 1.00 52.62 166 ARG A CA 1
ATOM 1309 C C . ARG A 1 166 ? 7.236 14.310 -15.255 1.00 52.62 166 ARG A C 1
ATOM 1311 O O . ARG A 1 166 ? 7.771 13.241 -15.485 1.00 52.62 166 ARG A O 1
ATOM 1318 N N . PHE A 1 167 ? 6.777 14.600 -14.035 1.00 54.28 167 PHE A N 1
ATOM 1319 C CA . PHE A 1 167 ? 6.895 13.653 -12.911 1.00 54.28 167 PHE A CA 1
ATOM 1320 C C . PHE A 1 167 ? 6.101 12.346 -13.122 1.00 54.28 167 PHE A C 1
ATOM 1322 O O . PHE A 1 167 ? 6.427 11.310 -12.546 1.00 54.28 167 PHE A O 1
ATOM 1329 N N . LEU A 1 168 ? 5.061 12.367 -13.966 1.00 52.69 168 LEU A N 1
ATOM 1330 C CA . LEU A 1 168 ? 4.275 11.177 -14.312 1.00 52.69 168 LEU A CA 1
ATOM 1331 C C . LEU A 1 168 ? 4.984 10.279 -15.330 1.00 52.69 168 LEU A C 1
ATOM 1333 O O . LEU A 1 168 ? 4.608 9.119 -15.481 1.00 52.69 168 LEU A O 1
ATOM 1337 N N . ILE A 1 169 ? 6.003 10.806 -16.006 1.00 55.09 169 ILE A N 1
ATOM 1338 C CA . ILE A 1 169 ? 6.729 10.148 -17.079 1.00 55.09 169 ILE A CA 1
ATOM 1339 C C . ILE A 1 169 ? 8.206 10.142 -16.683 1.00 55.09 169 ILE A C 1
ATOM 1341 O O . ILE A 1 169 ? 8.921 11.115 -16.904 1.00 55.09 169 ILE A O 1
ATOM 1345 N N . ASN A 1 170 ? 8.680 9.048 -16.085 1.00 47.41 170 ASN A N 1
ATOM 1346 C CA . ASN A 1 170 ? 10.119 8.828 -15.922 1.00 47.41 170 ASN A CA 1
ATOM 1347 C C . ASN A 1 170 ? 10.757 8.700 -17.313 1.00 47.41 170 ASN A C 1
ATOM 1349 O O . ASN A 1 170 ? 10.915 7.603 -17.834 1.00 47.41 170 ASN A O 1
ATOM 1353 N N . SER A 1 171 ? 11.101 9.830 -17.917 1.00 45.44 171 SER A N 1
ATOM 1354 C CA . SER A 1 171 ? 11.717 9.902 -19.231 1.00 45.44 171 SER A CA 1
ATOM 1355 C C . SER A 1 171 ? 13.035 10.652 -19.110 1.00 45.44 171 SER A C 1
ATOM 1357 O O . SER A 1 171 ? 13.139 11.839 -19.410 1.00 45.44 171 SER A O 1
ATOM 1359 N N . SER A 1 172 ? 14.073 9.925 -18.700 1.00 38.47 172 SER A N 1
ATOM 1360 C CA . SER A 1 172 ? 15.422 10.151 -19.232 1.00 38.47 172 SER A CA 1
ATOM 1361 C C . SER A 1 172 ? 15.499 9.825 -20.734 1.00 38.47 172 SER A C 1
ATOM 1363 O O . SER A 1 172 ? 16.477 10.174 -21.388 1.00 38.47 172 SER A O 1
ATOM 1365 N N . GLU A 1 173 ? 14.454 9.229 -21.311 1.00 40.59 173 GLU A N 1
ATOM 1366 C CA . GLU A 1 173 ? 14.307 9.015 -22.746 1.00 40.59 173 GLU A CA 1
ATOM 1367 C C . GLU A 1 173 ? 13.354 10.054 -23.338 1.00 40.59 173 GLU A C 1
ATOM 1369 O O . GLU A 1 173 ? 12.169 10.113 -23.005 1.00 40.59 173 GLU A O 1
ATOM 1374 N N . LYS A 1 174 ? 13.885 10.902 -24.228 1.00 36.56 174 LYS A N 1
ATOM 1375 C CA . LYS A 1 174 ? 13.055 11.686 -25.148 1.00 36.56 174 LYS A CA 1
ATOM 1376 C C . LYS A 1 174 ? 12.104 10.715 -25.851 1.00 36.56 174 LYS A C 1
ATOM 1378 O O . LYS A 1 174 ? 12.567 9.698 -26.356 1.00 36.56 174 LYS A O 1
ATOM 1383 N N . PHE A 1 175 ? 10.815 11.043 -25.918 1.00 42.62 175 PHE A N 1
ATOM 1384 C CA . PHE A 1 175 ? 9.869 10.316 -26.761 1.00 42.62 175 PHE A CA 1
ATOM 1385 C C . PHE A 1 175 ? 10.345 10.387 -28.216 1.00 42.62 175 PHE A C 1
ATOM 1387 O O . PHE A 1 175 ? 10.186 11.405 -28.887 1.00 42.62 175 PHE A O 1
ATOM 1394 N N . VAL A 1 176 ? 10.994 9.326 -28.690 1.00 34.47 176 VAL A N 1
ATOM 1395 C CA . VAL A 1 176 ? 11.365 9.162 -30.094 1.00 34.47 176 VAL A CA 1
ATOM 1396 C C . VAL A 1 176 ? 10.465 8.069 -30.654 1.00 34.47 176 VAL A C 1
ATOM 1398 O O . VAL A 1 176 ? 10.744 6.886 -30.510 1.00 34.47 176 VAL A O 1
ATOM 1401 N N . GLY A 1 177 ? 9.364 8.490 -31.276 1.00 40.25 177 GLY A N 1
ATOM 1402 C CA . GLY A 1 177 ? 8.407 7.607 -31.944 1.00 40.25 177 GLY A CA 1
ATOM 1403 C C . GLY A 1 177 ? 7.018 7.625 -31.310 1.00 40.25 177 GLY A C 1
ATOM 1404 O O . GLY A 1 177 ? 6.851 7.884 -30.122 1.00 40.25 177 GLY A O 1
ATOM 1405 N N . THR A 1 178 ? 6.000 7.362 -32.131 1.00 38.94 178 THR A N 1
ATOM 1406 C CA . THR A 1 178 ? 4.640 7.080 -31.661 1.00 38.94 178 THR A CA 1
ATOM 1407 C C . THR A 1 178 ? 4.684 5.833 -30.772 1.00 38.94 178 THR A C 1
ATOM 1409 O O . THR A 1 178 ? 5.039 4.773 -31.291 1.00 38.94 178 THR A O 1
ATOM 1412 N N . PRO A 1 179 ? 4.352 5.918 -29.469 1.00 46.47 179 PRO A N 1
ATOM 1413 C CA . PRO A 1 179 ? 4.384 4.750 -28.600 1.00 46.47 179 PRO A CA 1
ATOM 1414 C C . PRO A 1 179 ? 3.410 3.693 -29.128 1.00 46.47 179 PRO A C 1
ATOM 1416 O O . PRO A 1 179 ? 2.246 3.997 -29.401 1.00 46.47 179 PRO A O 1
ATOM 1419 N N . GLU A 1 180 ? 3.885 2.454 -29.289 1.00 42.56 180 GLU A N 1
ATOM 1420 C CA . GLU A 1 180 ? 3.019 1.324 -29.622 1.00 42.56 180 GLU A CA 1
ATOM 1421 C C . GLU A 1 180 ? 1.969 1.173 -28.520 1.00 42.56 180 GLU A C 1
ATOM 1423 O O . GLU A 1 180 ? 2.250 0.822 -27.373 1.00 42.56 180 GLU A O 1
ATOM 1428 N N . ILE A 1 181 ? 0.732 1.508 -28.879 1.00 46.62 181 ILE A N 1
ATOM 1429 C CA . ILE A 1 181 ? -0.390 1.575 -27.955 1.00 46.62 181 ILE A CA 1
ATOM 1430 C C . ILE A 1 181 ? -0.657 0.163 -27.434 1.00 46.62 181 ILE A C 1
ATOM 1432 O O . ILE A 1 181 ? -0.987 -0.742 -28.204 1.00 46.62 181 ILE A O 1
ATOM 1436 N N . VAL A 1 182 ? -0.575 -0.018 -26.112 1.00 45.66 182 VAL A N 1
ATOM 1437 C CA . VAL A 1 182 ? -0.963 -1.262 -25.433 1.00 45.66 182 VAL A CA 1
ATOM 1438 C C . VAL A 1 182 ? -2.481 -1.459 -25.557 1.00 45.66 182 VAL A C 1
ATOM 1440 O O . VAL A 1 182 ? -3.248 -1.158 -24.644 1.00 45.66 182 VAL A O 1
ATOM 1443 N N . THR A 1 183 ? -2.917 -1.982 -26.700 1.00 38.12 183 THR A N 1
ATOM 1444 C CA . THR A 1 183 ? -4.300 -2.368 -27.030 1.00 38.12 183 THR A CA 1
ATOM 1445 C C . THR A 1 183 ? -4.510 -3.871 -26.837 1.00 38.12 183 THR A C 1
ATOM 1447 O O . THR A 1 183 ? -5.084 -4.559 -27.672 1.00 38.12 183 THR A O 1
ATOM 1450 N N . GLY A 1 184 ? -4.012 -4.417 -25.727 1.00 35.38 184 GLY A N 1
ATOM 1451 C CA . GLY A 1 184 ? -4.127 -5.843 -25.432 1.00 35.38 184 GLY A CA 1
ATOM 1452 C C . GLY A 1 184 ? -4.409 -6.105 -23.962 1.00 35.38 184 GLY A C 1
ATOM 1453 O O . GLY A 1 184 ? -3.861 -5.417 -23.092 1.00 35.38 184 GLY A O 1
ATOM 1454 N N . ASN A 1 185 ? -5.263 -7.104 -23.715 1.00 36.25 185 ASN A N 1
ATOM 1455 C CA . ASN A 1 185 ? -5.454 -7.712 -22.402 1.00 36.25 185 ASN A CA 1
ATOM 1456 C C . ASN A 1 185 ? -4.079 -8.141 -21.870 1.00 36.25 185 ASN A C 1
ATOM 1458 O O . ASN A 1 185 ? -3.373 -8.910 -22.525 1.00 36.25 185 ASN A O 1
ATOM 1462 N N . VAL A 1 186 ? -3.695 -7.540 -20.743 1.00 39.50 186 VAL A N 1
ATOM 1463 C CA . VAL A 1 186 ? -2.557 -7.962 -19.916 1.00 39.50 186 VAL A CA 1
ATOM 1464 C C . VAL A 1 186 ? -3.030 -9.129 -19.072 1.00 39.50 186 VAL A C 1
ATOM 1466 O O . VAL A 1 186 ? -4.169 -9.016 -18.562 1.00 39.50 186 VAL A O 1
#